Protein AF-A0AB37SVU9-F1 (afdb_monomer_lite)

Radius of gyration: 20.19 Å; chains: 1; bounding box: 57×34×57 Å

Structure (mmCIF, N/CA/C/O backbone):
data_AF-A0AB37SVU9-F1
#
_entry.id   AF-A0AB37SVU9-F1
#
loop_
_atom_site.group_PDB
_atom_site.id
_atom_site.type_symbol
_atom_site.label_atom_id
_atom_site.label_alt_id
_atom_site.label_comp_id
_atom_site.label_asym_id
_atom_site.label_entity_id
_atom_site.label_seq_id
_atom_site.pdbx_PDB_ins_code
_atom_site.Cartn_x
_atom_site.Cartn_y
_atom_site.Cartn_z
_atom_site.occupancy
_atom_site.B_iso_or_equiv
_atom_site.auth_seq_id
_atom_site.auth_comp_id
_atom_site.auth_asym_id
_atom_site.auth_atom_id
_atom_site.pdbx_PDB_model_num
ATOM 1 N N . MET A 1 1 ? -25.258 15.584 -11.145 1.00 33.81 1 MET A N 1
ATOM 2 C CA . MET A 1 1 ? -24.034 15.717 -10.330 1.00 33.81 1 MET A CA 1
ATOM 3 C C . MET A 1 1 ? -23.145 14.566 -10.751 1.00 33.81 1 MET A C 1
ATOM 5 O O . MET A 1 1 ? -23.583 13.432 -10.608 1.00 33.81 1 MET A O 1
ATOM 9 N N . SER A 1 2 ? -22.025 14.852 -11.414 1.00 29.78 2 SER A N 1
ATOM 10 C CA . SER A 1 2 ? -21.130 13.817 -11.934 1.00 29.78 2 SER A CA 1
ATOM 11 C C . SER A 1 2 ? -20.496 13.072 -10.766 1.00 29.78 2 SER A C 1
ATOM 13 O O . SER A 1 2 ? -19.989 13.704 -9.842 1.00 29.78 2 SER A O 1
ATOM 15 N N . ILE A 1 3 ? -20.571 11.744 -10.797 1.00 37.75 3 ILE A N 1
ATOM 16 C CA . ILE A 1 3 ? -19.722 10.880 -9.975 1.00 37.75 3 ILE A CA 1
ATOM 17 C C . ILE A 1 3 ? -18.283 11.323 -10.286 1.00 37.75 3 ILE A C 1
ATOM 19 O O . ILE A 1 3 ? -17.989 11.469 -11.476 1.00 37.75 3 ILE A O 1
ATOM 23 N N . PRO A 1 4 ? -17.424 11.628 -9.295 1.00 44.44 4 PRO A N 1
ATOM 24 C CA . PRO A 1 4 ? -16.028 11.914 -9.594 1.00 44.44 4 PRO A CA 1
ATOM 25 C C . PRO A 1 4 ? -15.486 10.729 -10.393 1.00 44.44 4 PRO A C 1
ATOM 27 O O . PRO A 1 4 ? -15.613 9.584 -9.956 1.00 44.44 4 PRO A O 1
ATOM 30 N N . GLU A 1 5 ? -15.006 10.998 -11.609 1.00 54.75 5 GLU A N 1
ATOM 31 C CA . GLU A 1 5 ? -14.406 9.966 -12.447 1.00 54.75 5 GLU A CA 1
ATOM 32 C C . GLU A 1 5 ? -13.302 9.301 -11.628 1.00 54.75 5 GLU A C 1
ATOM 34 O O . GLU A 1 5 ? -12.507 9.982 -10.979 1.00 54.75 5 GLU A O 1
ATOM 39 N N . SER A 1 6 ? -13.299 7.968 -11.581 1.00 57.53 6 SER A N 1
ATOM 40 C CA . SER A 1 6 ? -12.205 7.241 -10.946 1.00 57.53 6 SER A CA 1
ATOM 41 C C . SER A 1 6 ? -10.886 7.724 -11.558 1.00 57.53 6 SER A C 1
ATOM 43 O O . SER A 1 6 ? -10.829 7.859 -12.786 1.00 57.53 6 SER A O 1
ATOM 45 N N . PRO A 1 7 ? -9.848 7.997 -10.746 1.00 65.06 7 PRO A N 1
ATOM 46 C CA . PRO A 1 7 ? -8.596 8.533 -11.262 1.00 65.06 7 PRO A CA 1
ATOM 47 C C . PRO A 1 7 ? -8.063 7.605 -12.349 1.00 65.06 7 PRO A C 1
ATOM 49 O O . PRO A 1 7 ? -8.061 6.378 -12.202 1.00 65.06 7 PRO A O 1
ATOM 52 N N . ASN A 1 8 ? -7.631 8.189 -13.463 1.00 84.62 8 ASN A N 1
ATOM 53 C CA . ASN A 1 8 ? -6.968 7.417 -14.503 1.00 84.62 8 ASN A CA 1
ATOM 54 C C . ASN A 1 8 ? -5.518 7.112 -14.079 1.00 84.62 8 ASN A C 1
ATOM 56 O O . ASN A 1 8 ? -4.947 7.772 -13.210 1.00 84.62 8 ASN A O 1
ATOM 60 N N . TRP A 1 9 ? -4.900 6.109 -14.705 1.00 92.94 9 TRP A N 1
ATOM 61 C CA . TRP A 1 9 ? -3.543 5.674 -14.359 1.00 92.94 9 TRP A CA 1
ATOM 62 C C . TRP A 1 9 ? -2.473 6.771 -14.490 1.00 92.94 9 TRP A C 1
ATOM 64 O O . TRP A 1 9 ? -1.491 6.740 -13.755 1.00 92.94 9 TRP A O 1
ATOM 74 N N . ALA A 1 10 ? -2.645 7.746 -15.389 1.00 92.75 10 ALA A N 1
ATOM 75 C CA . ALA A 1 10 ? -1.671 8.823 -15.560 1.00 92.75 10 ALA A CA 1
ATOM 76 C C . ALA A 1 10 ? -1.701 9.806 -14.380 1.00 92.75 10 ALA A C 1
ATOM 78 O O . ALA A 1 10 ? -0.648 10.168 -13.864 1.00 92.75 10 ALA A O 1
ATOM 79 N N . GLU A 1 11 ? -2.895 10.187 -13.925 1.00 90.31 11 GLU A N 1
ATOM 80 C CA . GLU A 1 11 ? -3.068 11.021 -12.732 1.00 90.31 11 GLU A CA 1
ATOM 81 C C . GLU A 1 11 ? -2.565 10.301 -11.476 1.00 90.31 11 GLU A C 1
ATOM 83 O O . GLU A 1 11 ? -1.794 10.863 -10.702 1.00 90.31 11 GLU A O 1
ATOM 88 N N . PHE A 1 12 ? -2.912 9.019 -11.323 1.00 93.38 12 PHE A N 1
ATOM 89 C CA . PHE A 1 12 ? -2.413 8.202 -10.219 1.00 93.38 12 PHE A CA 1
ATOM 90 C C . PHE A 1 12 ? -0.877 8.136 -10.181 1.00 93.38 12 PHE A C 1
ATOM 92 O O . PHE A 1 12 ? -0.290 8.247 -9.108 1.00 93.38 12 PHE A O 1
ATOM 99 N N . ALA A 1 13 ? -0.215 7.997 -11.335 1.00 96.25 13 ALA A N 1
ATOM 100 C CA . ALA A 1 13 ? 1.245 7.957 -11.403 1.00 96.25 13 ALA A CA 1
ATOM 101 C C . ALA A 1 13 ? 1.896 9.278 -10.958 1.00 96.25 13 ALA A C 1
ATOM 103 O O . ALA A 1 13 ? 2.923 9.243 -10.282 1.00 96.25 13 ALA A O 1
ATOM 104 N N . VAL A 1 14 ? 1.303 10.426 -11.308 1.00 94.62 14 VAL A N 1
ATOM 105 C CA . VAL A 1 14 ? 1.772 11.745 -10.845 1.00 94.62 14 VAL A CA 1
ATOM 106 C C . VAL A 1 14 ? 1.646 11.840 -9.328 1.00 94.62 14 VAL A C 1
ATOM 108 O O . VAL A 1 14 ? 2.642 12.074 -8.646 1.00 94.62 14 VAL A O 1
ATOM 111 N N . ASN A 1 15 ? 0.456 11.551 -8.802 1.00 94.12 15 ASN A N 1
ATOM 112 C CA . ASN A 1 15 ? 0.174 11.624 -7.371 1.00 94.12 15 ASN A CA 1
ATOM 113 C C . ASN A 1 15 ? 1.050 10.665 -6.549 1.00 94.12 15 ASN A C 1
ATOM 115 O O . ASN A 1 15 ? 1.506 11.000 -5.457 1.00 94.12 15 ASN A O 1
ATOM 119 N N . LEU A 1 16 ? 1.306 9.460 -7.070 1.00 96.12 16 LEU A N 1
ATOM 120 C CA . LEU A 1 16 ? 2.220 8.510 -6.445 1.00 96.12 16 LEU A CA 1
ATOM 121 C C . LEU A 1 16 ? 3.655 9.048 -6.443 1.00 96.12 16 LEU A C 1
ATOM 123 O O . LEU A 1 16 ? 4.338 8.906 -5.438 1.00 96.12 16 LEU A O 1
ATOM 127 N N . GLY A 1 17 ? 4.111 9.684 -7.524 1.00 95.88 17 GLY A N 1
ATOM 128 C CA . GLY A 1 17 ? 5.440 10.300 -7.581 1.00 95.88 17 GLY A CA 1
ATOM 129 C C . GLY A 1 17 ? 5.633 11.382 -6.518 1.00 95.88 17 GLY A C 1
ATOM 130 O O . GLY A 1 17 ? 6.658 11.386 -5.836 1.00 95.88 17 GLY A O 1
ATOM 131 N N . GLU A 1 18 ? 4.628 12.242 -6.339 1.00 94.12 18 GLU A N 1
ATOM 132 C CA . GLU A 1 18 ? 4.604 13.266 -5.286 1.00 94.12 18 GLU A CA 1
ATOM 133 C C . GLU A 1 18 ? 4.623 12.634 -3.889 1.00 94.12 18 GLU A C 1
ATOM 135 O O . GLU A 1 18 ? 5.485 12.973 -3.079 1.00 94.12 18 GLU A O 1
ATOM 140 N N . LEU A 1 19 ? 3.758 11.644 -3.632 1.00 93.88 19 LEU A N 1
ATOM 141 C CA . LEU A 1 19 ? 3.736 10.938 -2.348 1.00 93.88 19 LEU A CA 1
ATOM 142 C C . LEU A 1 19 ? 5.080 10.270 -2.034 1.00 93.88 19 LEU A C 1
ATOM 144 O O . LEU A 1 19 ? 5.545 10.352 -0.901 1.00 93.88 19 LEU A O 1
ATOM 148 N N . LEU A 1 20 ? 5.695 9.601 -3.016 1.00 95.88 20 LEU A N 1
ATOM 149 C CA . LEU A 1 20 ? 6.988 8.936 -2.844 1.00 95.88 20 LEU A CA 1
ATOM 150 C C . LEU A 1 20 ? 8.087 9.940 -2.486 1.00 95.88 20 LEU A C 1
ATOM 152 O O . LEU A 1 20 ? 8.883 9.670 -1.591 1.00 95.88 20 LEU A O 1
ATOM 156 N N . TYR A 1 21 ? 8.100 11.104 -3.136 1.00 93.94 21 TYR A N 1
ATOM 157 C CA . TYR A 1 21 ? 9.061 12.167 -2.849 1.00 93.94 21 TYR A CA 1
ATOM 158 C C . TYR A 1 21 ? 8.883 12.775 -1.448 1.00 93.94 21 TYR A C 1
ATOM 160 O O . TYR A 1 21 ? 9.854 13.211 -0.833 1.00 93.94 21 TYR A O 1
ATOM 168 N N . GLU A 1 22 ? 7.657 12.772 -0.924 1.00 92.44 22 GLU A N 1
ATOM 169 C CA . GLU A 1 22 ? 7.325 13.297 0.404 1.00 92.44 22 GLU A CA 1
ATOM 170 C C . GLU A 1 22 ? 7.378 12.246 1.526 1.00 92.44 22 GLU A C 1
ATOM 172 O O . GLU A 1 22 ? 7.075 12.568 2.682 1.00 92.44 22 GLU A O 1
ATOM 177 N N . LEU A 1 23 ? 7.751 10.994 1.230 1.00 93.38 23 LEU A N 1
ATOM 178 C CA . LEU A 1 23 ? 7.815 9.955 2.254 1.00 93.38 23 LEU A CA 1
ATOM 179 C C . LEU A 1 23 ? 8.789 10.355 3.371 1.00 93.38 23 LEU A C 1
ATOM 181 O O . LEU A 1 23 ? 9.940 10.699 3.099 1.00 93.38 23 LEU A O 1
ATOM 185 N N . PRO A 1 24 ? 8.378 10.260 4.647 1.00 92.88 24 PRO A N 1
ATOM 186 C CA . PRO A 1 24 ? 9.314 10.444 5.739 1.00 92.88 24 PRO A CA 1
ATOM 187 C C . PRO A 1 24 ? 10.288 9.253 5.828 1.00 92.88 24 PRO A C 1
ATOM 189 O O . PRO A 1 24 ? 9.968 8.143 5.384 1.00 92.88 24 PRO A O 1
ATOM 192 N N . PRO A 1 25 ? 11.461 9.435 6.459 1.00 92.62 25 PRO A N 1
ATOM 193 C CA . PRO A 1 25 ? 12.395 8.344 6.719 1.00 92.62 25 PRO A CA 1
ATOM 194 C C . PRO A 1 25 ? 11.717 7.181 7.437 1.00 92.62 25 PRO A C 1
ATOM 196 O O . PRO A 1 25 ? 10.922 7.387 8.356 1.00 92.62 25 PRO A O 1
ATOM 199 N N . THR A 1 26 ? 12.052 5.950 7.045 1.00 93.19 26 THR A N 1
ATOM 200 C CA . THR A 1 26 ? 11.471 4.700 7.574 1.00 93.19 26 THR A CA 1
ATOM 201 C C . THR A 1 26 ? 9.981 4.489 7.278 1.00 93.19 26 THR A C 1
ATOM 203 O O . THR A 1 26 ? 9.352 3.600 7.856 1.00 93.19 26 THR A O 1
ATOM 206 N N . ALA A 1 27 ? 9.398 5.279 6.370 1.00 93.94 27 ALA A N 1
ATOM 207 C CA . ALA A 1 27 ? 8.049 5.028 5.886 1.00 93.94 27 ALA A CA 1
ATOM 208 C C . ALA A 1 27 ? 7.964 3.716 5.103 1.00 93.94 27 ALA A C 1
ATOM 210 O O . ALA A 1 27 ? 8.851 3.366 4.317 1.00 93.94 27 ALA A O 1
ATOM 211 N N . LYS A 1 28 ? 6.842 3.029 5.288 1.00 94.25 28 LYS A N 1
ATOM 212 C CA . LYS A 1 28 ? 6.402 1.889 4.499 1.00 94.25 28 LYS A CA 1
ATOM 213 C C . LYS A 1 28 ? 5.058 2.231 3.870 1.00 94.25 28 LYS A C 1
ATOM 215 O O . LYS A 1 28 ? 4.189 2.810 4.521 1.00 94.25 28 LYS A O 1
ATOM 220 N N . LEU A 1 29 ? 4.893 1.863 2.608 1.00 94.44 29 LEU A N 1
ATOM 221 C CA . LEU A 1 29 ? 3.654 2.019 1.849 1.00 94.44 29 LEU A CA 1
ATOM 222 C C . LEU A 1 29 ? 3.381 0.692 1.151 1.00 94.44 29 LEU A C 1
ATOM 224 O O . LEU A 1 29 ? 4.282 0.125 0.548 1.00 94.44 29 LEU A O 1
ATOM 228 N N . VAL A 1 30 ? 2.160 0.188 1.213 1.00 93.19 30 VAL A N 1
ATOM 229 C CA . VAL A 1 30 ? 1.731 -1.030 0.530 1.00 93.19 30 VAL A CA 1
ATOM 230 C C . VAL A 1 30 ? 0.454 -0.722 -0.231 1.00 93.19 30 VAL A C 1
ATOM 232 O O . VAL A 1 30 ? -0.501 -0.174 0.313 1.00 93.19 30 VAL A O 1
ATOM 235 N N . MET A 1 31 ? 0.426 -1.091 -1.504 1.00 93.56 31 MET A N 1
ATOM 236 C CA . MET A 1 31 ? -0.759 -0.998 -2.347 1.00 93.56 31 MET A CA 1
ATOM 237 C C . MET A 1 31 ? -1.104 -2.401 -2.819 1.00 93.56 31 MET A C 1
ATOM 239 O O . MET A 1 31 ? -0.270 -3.059 -3.441 1.00 93.56 31 MET A O 1
ATOM 243 N N . HIS A 1 32 ? -2.312 -2.870 -2.519 1.00 91.56 32 HIS A N 1
ATOM 244 C CA . HIS A 1 32 ? -2.741 -4.219 -2.871 1.00 91.56 32 HIS A CA 1
ATOM 245 C C . HIS A 1 32 ? -4.109 -4.240 -3.548 1.00 91.56 32 HIS A C 1
ATOM 247 O O . HIS A 1 32 ? -4.959 -3.388 -3.313 1.00 91.56 32 HIS A O 1
ATOM 253 N N . ALA A 1 33 ? -4.314 -5.256 -4.373 1.00 90.56 33 ALA A N 1
ATOM 254 C CA . ALA A 1 33 ? -5.571 -5.605 -5.011 1.00 90.56 33 ALA A CA 1
ATOM 255 C C . ALA A 1 33 ? -5.928 -7.069 -4.689 1.00 90.56 33 ALA A C 1
ATOM 257 O O . ALA A 1 33 ? -5.148 -7.811 -4.083 1.00 90.56 33 ALA A O 1
ATOM 258 N N . GLU A 1 34 ? -7.117 -7.508 -5.110 1.00 85.56 34 GLU A N 1
ATOM 259 C CA . GLU A 1 34 ? -7.578 -8.895 -4.936 1.00 85.56 34 GLU A CA 1
ATOM 260 C C . GLU A 1 34 ? -6.550 -9.924 -5.448 1.00 85.56 34 GLU A C 1
ATOM 262 O O . GLU A 1 34 ? -5.847 -9.665 -6.421 1.00 85.56 34 GLU A O 1
ATOM 267 N N . GLY A 1 35 ? -6.490 -11.114 -4.844 1.00 86.94 35 GLY A N 1
ATOM 268 C CA . GLY A 1 35 ? -5.659 -12.217 -5.344 1.00 86.94 35 GLY A CA 1
ATOM 269 C C . GLY A 1 35 ? -4.187 -12.111 -4.948 1.00 86.94 35 GLY A C 1
ATOM 270 O O . GLY A 1 35 ? -3.328 -12.637 -5.653 1.00 86.94 35 GLY A O 1
ATOM 271 N N . ASN A 1 36 ? -3.912 -11.425 -3.834 1.00 89.75 36 ASN A N 1
ATOM 272 C CA . ASN A 1 36 ? -2.570 -11.179 -3.301 1.00 89.75 36 ASN A CA 1
ATOM 273 C C . ASN A 1 36 ? -1.644 -10.456 -4.293 1.00 89.75 36 ASN A C 1
ATOM 275 O O . ASN A 1 36 ? -0.450 -10.724 -4.378 1.00 89.75 36 ASN A O 1
ATOM 279 N N . ARG A 1 37 ? -2.220 -9.539 -5.073 1.00 95.38 37 ARG A N 1
ATOM 280 C CA . ARG A 1 37 ? -1.485 -8.663 -5.981 1.00 95.38 37 ARG A CA 1
ATOM 281 C C . ARG A 1 37 ? -1.076 -7.422 -5.211 1.00 95.38 37 ARG A C 1
ATOM 283 O O . ARG A 1 37 ? -1.959 -6.682 -4.793 1.00 95.38 37 ARG A O 1
ATOM 290 N N . PHE A 1 38 ? 0.213 -7.177 -5.018 1.00 95.06 38 PHE A N 1
ATOM 291 C CA . PHE A 1 38 ? 0.653 -5.992 -4.290 1.00 95.06 38 PHE A CA 1
ATOM 292 C C . PHE A 1 38 ? 1.992 -5.448 -4.778 1.00 95.06 38 PHE A C 1
ATOM 294 O O . PHE A 1 38 ? 2.798 -6.153 -5.391 1.00 95.06 38 PHE A O 1
ATOM 301 N N . VAL A 1 39 ? 2.208 -4.177 -4.461 1.00 97.75 39 VAL A N 1
ATOM 302 C CA . VAL A 1 39 ? 3.508 -3.514 -4.462 1.00 97.75 39 VAL A CA 1
ATOM 303 C C . VAL A 1 39 ? 3.717 -2.878 -3.091 1.00 97.75 39 VAL A C 1
ATOM 305 O O . VAL A 1 39 ? 2.775 -2.354 -2.493 1.00 97.75 39 VAL A O 1
ATOM 308 N N . GLN A 1 40 ? 4.939 -2.933 -2.587 1.00 96.75 40 GLN A N 1
ATOM 309 C CA . GLN A 1 40 ? 5.344 -2.318 -1.333 1.00 96.75 40 GLN A CA 1
ATOM 310 C C . GLN A 1 40 ? 6.516 -1.373 -1.552 1.00 96.75 40 GLN A C 1
ATOM 312 O O . GLN A 1 40 ? 7.305 -1.561 -2.472 1.00 96.75 40 GLN A O 1
ATOM 317 N N . PHE A 1 41 ? 6.642 -0.380 -0.683 1.00 97.50 41 PHE A N 1
ATOM 318 C CA . PHE A 1 41 ? 7.722 0.586 -0.681 1.00 97.50 41 PHE A CA 1
ATOM 319 C C . PHE A 1 41 ? 8.349 0.680 0.698 1.00 97.50 41 PHE A C 1
ATOM 321 O O . PHE A 1 41 ? 7.669 0.550 1.718 1.00 97.50 41 PHE A O 1
ATOM 328 N N . SER A 1 42 ? 9.648 0.943 0.715 1.00 96.56 42 SER A N 1
ATOM 329 C CA . SER A 1 42 ? 10.427 1.215 1.915 1.00 96.56 42 SER A CA 1
ATOM 330 C C . SER A 1 42 ? 11.310 2.432 1.681 1.00 96.56 42 SER A C 1
ATOM 332 O O . SER A 1 42 ? 12.174 2.395 0.809 1.00 96.56 42 SER A O 1
ATOM 334 N N . ALA A 1 43 ? 11.083 3.492 2.456 1.00 96.12 43 ALA A N 1
ATOM 335 C CA . ALA A 1 43 ? 11.958 4.656 2.498 1.00 96.12 43 ALA A CA 1
ATOM 336 C C . ALA A 1 43 ? 13.111 4.390 3.476 1.00 96.12 43 ALA A C 1
ATOM 338 O O . ALA A 1 43 ? 12.893 4.233 4.683 1.00 96.12 43 ALA A O 1
ATOM 339 N N . GLU A 1 44 ? 14.332 4.331 2.956 1.00 94.81 44 GLU A N 1
ATOM 340 C CA . GLU A 1 44 ? 15.543 4.112 3.742 1.00 94.81 44 GLU A CA 1
ATOM 341 C C . GLU A 1 44 ? 16.028 5.420 4.367 1.00 94.81 44 GLU A C 1
ATOM 343 O O . GLU A 1 44 ? 16.085 6.460 3.715 1.00 94.81 44 GLU A O 1
ATOM 348 N N . GLN A 1 45 ? 16.358 5.365 5.655 1.00 93.12 45 GLN A N 1
ATOM 349 C CA . GLN A 1 45 ? 16.826 6.514 6.427 1.00 93.12 45 GLN A CA 1
ATOM 350 C C . GLN A 1 45 ? 18.344 6.661 6.301 1.00 93.12 45 GLN A C 1
ATOM 352 O O . GLN A 1 45 ? 19.077 5.691 6.509 1.00 93.12 45 GLN A O 1
ATOM 357 N N . ASP A 1 46 ? 18.822 7.884 6.062 1.00 90.88 46 ASP A N 1
ATOM 358 C CA . ASP A 1 46 ? 20.258 8.163 6.090 1.00 90.88 46 ASP A CA 1
ATOM 359 C C . ASP A 1 46 ? 20.817 7.971 7.520 1.00 90.88 46 ASP A C 1
ATOM 361 O O . ASP A 1 46 ? 20.314 8.586 8.470 1.00 90.88 46 ASP A O 1
ATOM 365 N N . PRO A 1 47 ? 21.866 7.147 7.721 1.00 88.75 47 PRO A N 1
ATOM 366 C CA . PRO A 1 47 ? 22.436 6.916 9.051 1.00 88.75 47 PRO A CA 1
ATOM 367 C C . PRO A 1 47 ? 23.086 8.152 9.693 1.00 88.75 47 PRO A C 1
ATOM 369 O O . PRO A 1 47 ? 23.221 8.207 10.916 1.00 88.75 47 PRO A O 1
ATOM 372 N N . GLN A 1 48 ? 23.546 9.110 8.885 1.00 92.25 48 GLN A N 1
ATOM 373 C CA . GLN A 1 48 ? 24.179 10.356 9.327 1.00 92.25 48 GLN A CA 1
ATOM 374 C C . GLN A 1 48 ? 23.161 11.495 9.453 1.00 92.25 48 GLN A C 1
ATOM 376 O O . GLN A 1 48 ? 23.298 12.339 10.341 1.00 92.25 48 GLN A O 1
ATOM 381 N N . TYR A 1 49 ? 22.138 11.500 8.598 1.00 89.62 49 TYR A N 1
ATOM 382 C CA . TYR A 1 49 ? 21.097 12.524 8.544 1.00 89.62 49 TYR A CA 1
ATOM 383 C C . TYR A 1 49 ? 19.707 11.894 8.719 1.00 89.62 49 TYR A C 1
ATOM 385 O O . TYR A 1 49 ? 18.991 11.706 7.741 1.00 89.62 49 TYR A O 1
ATOM 393 N N . PRO A 1 50 ? 19.272 11.601 9.958 1.00 87.81 50 PRO A N 1
ATOM 394 C CA . PRO A 1 50 ? 18.075 10.793 10.213 1.00 87.81 50 PRO A CA 1
ATOM 395 C C . PRO A 1 50 ? 16.765 11.401 9.688 1.00 87.81 50 PRO A C 1
ATOM 397 O O . PRO A 1 50 ? 15.769 10.692 9.587 1.00 87.81 50 PRO A O 1
ATOM 400 N N . ASP A 1 51 ? 16.747 12.685 9.341 1.00 88.94 51 ASP A N 1
ATOM 401 C CA . ASP A 1 51 ? 15.583 13.344 8.744 1.00 88.94 51 ASP A CA 1
ATOM 402 C C . ASP A 1 51 ? 15.524 13.195 7.209 1.00 88.94 51 ASP A C 1
ATOM 404 O O . ASP A 1 51 ? 14.571 13.661 6.587 1.00 88.94 51 ASP A O 1
ATOM 408 N N . LEU A 1 52 ? 16.522 12.554 6.588 1.00 89.00 52 LEU A N 1
ATOM 409 C CA . LEU A 1 52 ? 16.622 12.371 5.141 1.00 89.00 52 LEU A CA 1
ATOM 410 C C . LEU A 1 52 ? 16.347 10.926 4.722 1.00 89.00 52 LEU A C 1
ATOM 412 O O . LEU A 1 52 ? 16.773 9.968 5.374 1.00 89.00 52 LEU A O 1
ATOM 416 N N . VAL A 1 53 ? 15.665 10.796 3.585 1.00 90.69 53 VAL A N 1
ATOM 417 C CA . VAL A 1 53 ? 15.529 9.538 2.849 1.00 90.69 53 VAL A CA 1
ATOM 418 C C . VAL A 1 53 ? 16.675 9.442 1.845 1.00 90.69 53 VAL A C 1
ATOM 420 O O . VAL A 1 53 ? 16.877 10.376 1.067 1.00 90.69 53 VAL A O 1
ATOM 423 N N . THR A 1 54 ? 17.423 8.337 1.840 1.00 91.88 54 THR A N 1
ATOM 424 C CA . THR A 1 54 ? 18.468 8.105 0.822 1.00 91.88 54 THR A CA 1
ATOM 425 C C . THR A 1 54 ? 17.890 7.423 -0.401 1.00 91.88 54 THR A C 1
ATOM 427 O O . THR A 1 54 ? 18.103 7.868 -1.526 1.00 91.88 54 THR A O 1
ATOM 430 N N . ASP A 1 55 ? 17.113 6.369 -0.177 1.00 94.62 55 ASP A N 1
ATOM 431 C CA . ASP A 1 55 ? 16.623 5.484 -1.216 1.00 94.62 55 ASP A CA 1
ATOM 432 C C . ASP A 1 55 ? 15.176 5.101 -0.942 1.00 94.62 55 ASP A C 1
ATOM 434 O O . ASP A 1 55 ? 14.751 4.935 0.204 1.00 94.62 55 ASP A O 1
ATOM 438 N N . ILE A 1 56 ? 14.424 4.916 -2.021 1.00 97.00 56 ILE A N 1
ATOM 439 C CA . ILE A 1 56 ? 13.116 4.278 -1.975 1.00 97.00 56 ILE A CA 1
ATOM 440 C C . ILE A 1 56 ? 13.246 2.948 -2.691 1.00 97.00 56 ILE A C 1
ATOM 442 O O . ILE A 1 56 ? 13.497 2.888 -3.898 1.00 97.00 56 ILE A O 1
ATOM 446 N N . TYR A 1 57 ? 13.066 1.879 -1.929 1.00 96.56 57 TYR A N 1
ATOM 447 C CA . TYR A 1 57 ? 12.934 0.529 -2.446 1.00 96.56 57 TYR A CA 1
ATOM 448 C C . TYR A 1 57 ? 11.470 0.249 -2.774 1.00 96.56 57 TYR A C 1
ATOM 450 O O . TYR A 1 57 ? 10.597 0.568 -1.970 1.00 96.56 57 TYR A O 1
ATOM 458 N N . ALA A 1 58 ? 11.208 -0.373 -3.919 1.00 97.94 58 ALA A N 1
ATOM 459 C CA . ALA A 1 58 ? 9.914 -0.901 -4.318 1.00 97.94 58 ALA A CA 1
ATOM 460 C C . ALA A 1 58 ? 10.011 -2.416 -4.547 1.00 97.94 58 ALA A C 1
ATOM 462 O O . ALA A 1 58 ? 10.861 -2.878 -5.311 1.00 97.94 58 ALA A O 1
ATOM 463 N N . GLY A 1 59 ? 9.108 -3.165 -3.918 1.00 97.75 59 GLY A N 1
ATOM 464 C CA . GLY A 1 59 ? 8.949 -4.610 -4.058 1.00 97.75 59 GLY A CA 1
ATOM 465 C C . GLY A 1 59 ? 7.605 -4.940 -4.702 1.00 97.75 59 GLY A C 1
ATOM 466 O O . GLY A 1 59 ? 6.564 -4.523 -4.202 1.00 97.75 59 GLY A O 1
ATOM 467 N N . LEU A 1 60 ? 7.604 -5.665 -5.814 1.00 98.00 60 LEU A N 1
ATOM 468 C CA . LEU A 1 60 ? 6.412 -6.140 -6.511 1.00 98.00 60 LEU A CA 1
ATOM 469 C C . LEU A 1 60 ? 6.294 -7.655 -6.314 1.00 98.00 60 LEU A C 1
ATOM 471 O O . LEU A 1 60 ? 7.247 -8.403 -6.539 1.00 98.00 60 LEU A O 1
ATOM 475 N N . VAL A 1 61 ? 5.110 -8.115 -5.911 1.00 96.50 61 VAL A N 1
ATOM 476 C CA . VAL A 1 61 ? 4.870 -9.531 -5.605 1.00 96.50 61 VAL A CA 1
ATOM 477 C C . VAL A 1 61 ? 5.257 -10.460 -6.767 1.00 96.50 61 VAL A C 1
ATOM 479 O O . VAL A 1 61 ? 5.039 -10.144 -7.937 1.00 96.50 61 VAL A O 1
ATOM 482 N N . SER A 1 62 ? 5.817 -11.631 -6.458 1.00 95.62 62 SER A N 1
ATOM 483 C CA . SER A 1 62 ? 6.165 -12.657 -7.447 1.00 95.62 62 SER A CA 1
ATOM 484 C C . SER A 1 62 ? 5.052 -13.696 -7.650 1.00 95.62 62 SER A C 1
ATOM 486 O O . SER A 1 62 ? 4.148 -13.857 -6.829 1.00 95.62 62 SER A O 1
ATOM 488 N N . ASN A 1 63 ? 5.126 -14.454 -8.751 1.00 95.88 63 ASN A N 1
ATOM 489 C CA . ASN A 1 63 ? 4.137 -15.488 -9.098 1.00 95.88 63 ASN A CA 1
ATOM 490 C C . ASN A 1 63 ? 3.977 -16.600 -8.050 1.00 95.88 63 ASN A C 1
ATOM 492 O O . ASN A 1 63 ? 2.968 -17.309 -8.078 1.00 95.88 63 ASN A O 1
ATOM 496 N N . GLU A 1 64 ? 4.962 -16.774 -7.168 1.00 92.88 64 GLU A N 1
ATOM 497 C CA . GLU A 1 64 ? 4.897 -17.736 -6.068 1.00 92.88 64 GLU A CA 1
ATOM 498 C C . GLU A 1 64 ? 3.761 -17.399 -5.091 1.00 92.88 64 GLU A C 1
ATOM 500 O O . GLU A 1 64 ? 3.094 -18.305 -4.592 1.00 92.88 64 GLU A O 1
ATOM 505 N N . PHE A 1 65 ? 3.479 -16.108 -4.890 1.00 91.50 65 PHE A N 1
ATOM 506 C CA . PHE A 1 65 ? 2.517 -15.633 -3.892 1.00 91.50 65 PHE A CA 1
ATOM 507 C C . PHE A 1 65 ? 1.205 -15.122 -4.493 1.00 91.50 65 PHE A C 1
ATOM 509 O O . PHE A 1 65 ? 0.233 -14.944 -3.760 1.00 91.50 65 PHE A O 1
ATOM 516 N N . VAL A 1 66 ? 1.149 -14.891 -5.806 1.00 93.25 66 VAL A N 1
ATOM 517 C CA . VAL A 1 66 ? -0.062 -14.428 -6.500 1.00 93.25 66 VAL A CA 1
ATOM 518 C C . VAL A 1 66 ? -0.997 -15.602 -6.808 1.00 93.25 66 VAL A C 1
ATOM 520 O O . VAL A 1 66 ? -0.553 -16.685 -7.201 1.00 93.25 66 VAL A O 1
ATOM 523 N N . ASP A 1 67 ? -2.307 -15.374 -6.665 1.00 91.62 67 ASP A N 1
ATOM 524 C CA . ASP A 1 67 ? -3.353 -16.305 -7.112 1.00 91.62 67 ASP A CA 1
ATOM 525 C C . ASP A 1 67 ? -3.132 -16.702 -8.582 1.00 91.62 67 ASP A C 1
ATOM 527 O O . ASP A 1 67 ? -2.824 -15.866 -9.431 1.00 91.62 67 ASP A O 1
ATOM 531 N N . GLU A 1 68 ? -3.304 -17.987 -8.895 1.00 94.25 68 GLU A N 1
ATOM 532 C CA . GLU A 1 68 ? -3.023 -18.551 -10.217 1.00 94.25 68 GLU A CA 1
ATOM 533 C C . GLU A 1 68 ? -3.687 -17.780 -11.370 1.00 94.25 68 GLU A C 1
ATOM 535 O O . GLU A 1 68 ? -3.081 -17.626 -12.431 1.00 94.25 68 GLU A O 1
ATOM 540 N N . ARG A 1 69 ? -4.883 -17.223 -11.140 1.00 94.69 69 ARG A N 1
ATOM 541 C CA . ARG A 1 69 ? -5.646 -16.434 -12.125 1.00 94.69 69 ARG A CA 1
ATOM 542 C C . ARG A 1 69 ? -4.938 -15.151 -12.565 1.00 94.69 69 ARG A C 1
ATOM 544 O O . ARG A 1 69 ? -5.235 -14.635 -13.640 1.00 94.69 69 ARG A O 1
ATOM 551 N N . TRP A 1 70 ? -4.034 -14.635 -11.737 1.00 95.12 70 TRP A N 1
ATOM 552 C CA . TRP A 1 70 ? -3.371 -13.345 -11.923 1.00 95.12 70 TRP A CA 1
ATOM 553 C C . TRP A 1 70 ? -1.863 -13.458 -12.141 1.00 95.12 70 TRP A C 1
ATOM 555 O O . TRP A 1 70 ? -1.180 -12.435 -12.205 1.00 95.12 70 TRP A O 1
ATOM 565 N N . ARG A 1 71 ? -1.327 -14.677 -12.250 1.00 95.69 71 ARG A N 1
ATOM 566 C CA . ARG A 1 71 ? 0.107 -14.883 -12.458 1.00 95.69 71 ARG A CA 1
ATOM 567 C C . ARG A 1 71 ? 0.588 -14.197 -13.735 1.00 95.69 71 ARG A C 1
ATOM 569 O O . ARG A 1 71 ? -0.023 -14.298 -14.799 1.00 95.69 71 ARG A O 1
ATOM 576 N N . MET A 1 72 ? 1.733 -13.542 -13.612 1.00 97.25 72 MET A N 1
ATOM 577 C CA . MET A 1 72 ? 2.465 -12.934 -14.709 1.00 97.25 72 MET A CA 1
ATOM 578 C C . MET A 1 72 ? 2.896 -13.999 -15.717 1.00 97.25 72 MET A C 1
ATOM 580 O O . MET A 1 72 ? 3.378 -15.073 -15.345 1.00 97.25 72 MET A O 1
ATOM 584 N N . SER A 1 73 ? 2.744 -13.684 -16.996 1.00 97.00 73 SER A N 1
ATOM 585 C CA . SER A 1 73 ? 3.236 -14.499 -18.103 1.00 97.00 73 SER A CA 1
ATOM 586 C C . SER A 1 73 ? 4.755 -14.343 -18.283 1.00 97.00 73 SER A C 1
ATOM 588 O O . SER A 1 73 ? 5.334 -13.379 -17.778 1.00 97.00 73 SER A O 1
ATOM 590 N N . PRO A 1 74 ? 5.417 -15.223 -19.058 1.00 97.25 74 PRO A N 1
ATOM 591 C CA . PRO A 1 74 ? 6.825 -15.035 -19.414 1.00 97.25 74 PRO A CA 1
ATOM 592 C C . PRO A 1 74 ? 7.108 -13.685 -20.093 1.00 97.25 74 PRO A C 1
ATOM 594 O O . PRO A 1 74 ? 8.111 -13.048 -19.796 1.00 97.25 74 PRO A O 1
ATOM 597 N N . ALA A 1 75 ? 6.189 -13.200 -20.937 1.00 97.50 75 ALA A N 1
ATOM 598 C CA . ALA A 1 75 ? 6.321 -11.890 -21.574 1.00 97.50 75 ALA A CA 1
ATOM 599 C C . ALA A 1 75 ? 6.258 -10.738 -20.555 1.00 97.50 75 ALA A C 1
ATOM 601 O O . ALA A 1 75 ? 6.969 -9.747 -20.695 1.00 97.50 75 ALA A O 1
ATOM 602 N N . ASP A 1 76 ? 5.446 -10.869 -19.500 1.00 97.69 76 ASP A N 1
ATOM 603 C CA . ASP A 1 76 ? 5.405 -9.878 -18.418 1.00 97.69 76 ASP A CA 1
ATOM 604 C C . ASP A 1 76 ? 6.743 -9.836 -17.662 1.00 97.69 76 ASP A C 1
ATOM 606 O O . ASP A 1 76 ? 7.214 -8.755 -17.317 1.00 97.69 76 ASP A O 1
ATOM 610 N N . HIS A 1 77 ? 7.391 -10.990 -17.453 1.00 97.50 77 HIS A N 1
ATOM 611 C CA . HIS A 1 77 ? 8.715 -11.063 -16.817 1.00 97.50 77 HIS A CA 1
ATOM 612 C C . HIS A 1 77 ? 9.780 -10.368 -17.665 1.00 97.50 77 HIS A C 1
ATOM 614 O O . HIS A 1 77 ? 10.545 -9.558 -17.146 1.00 97.50 77 HIS A O 1
ATOM 620 N N . GLU A 1 78 ? 9.804 -10.637 -18.972 1.00 97.25 78 GLU A N 1
ATOM 621 C CA . GLU A 1 78 ? 10.717 -9.970 -19.910 1.00 97.25 78 GLU A CA 1
ATOM 622 C C . GLU A 1 78 ? 10.507 -8.450 -19.915 1.00 97.25 78 GLU A C 1
ATOM 624 O O . GLU A 1 78 ? 11.475 -7.688 -19.870 1.00 97.25 78 GLU A O 1
ATOM 629 N N . ASN A 1 79 ? 9.248 -8.004 -19.892 1.00 97.06 79 ASN A N 1
ATOM 630 C CA . ASN A 1 79 ? 8.906 -6.585 -19.828 1.00 97.06 79 ASN A CA 1
ATOM 631 C C . ASN A 1 79 ? 9.353 -5.935 -18.509 1.00 97.06 79 ASN A C 1
ATOM 633 O O . ASN A 1 79 ? 9.872 -4.819 -18.536 1.00 97.06 79 ASN A O 1
ATOM 637 N N . LEU A 1 80 ? 9.198 -6.617 -17.368 1.00 97.75 80 LEU A N 1
ATOM 638 C CA . LEU A 1 80 ? 9.683 -6.126 -16.073 1.00 97.75 80 LEU A CA 1
ATOM 639 C C . LEU A 1 80 ? 11.210 -5.979 -16.068 1.00 97.75 80 LEU A C 1
ATOM 641 O O . LEU A 1 80 ? 11.720 -4.929 -15.673 1.00 97.75 80 LEU A O 1
ATOM 645 N N . VAL A 1 81 ? 11.940 -6.972 -16.583 1.00 97.69 81 VAL A N 1
ATOM 646 C CA . VAL A 1 81 ? 13.405 -6.895 -16.720 1.00 97.69 81 VAL A CA 1
ATOM 647 C C . VAL A 1 81 ? 13.812 -5.744 -17.643 1.00 97.69 81 VAL A C 1
ATOM 649 O O . VAL A 1 81 ? 14.691 -4.958 -17.291 1.00 97.69 81 VAL A O 1
ATOM 652 N N . ALA A 1 82 ? 13.152 -5.585 -18.794 1.00 96.31 82 ALA A N 1
ATOM 653 C CA . ALA A 1 82 ? 13.424 -4.490 -19.729 1.00 96.31 82 ALA A CA 1
ATOM 654 C C . ALA A 1 82 ? 13.126 -3.104 -19.126 1.00 96.31 82 ALA A C 1
ATOM 656 O O . ALA A 1 82 ? 13.805 -2.126 -19.439 1.00 96.31 82 ALA A O 1
ATOM 657 N N . ALA A 1 83 ? 12.144 -3.024 -18.227 1.00 93.50 83 ALA A N 1
ATOM 658 C CA . ALA A 1 83 ? 11.843 -1.838 -17.433 1.00 93.50 83 ALA A 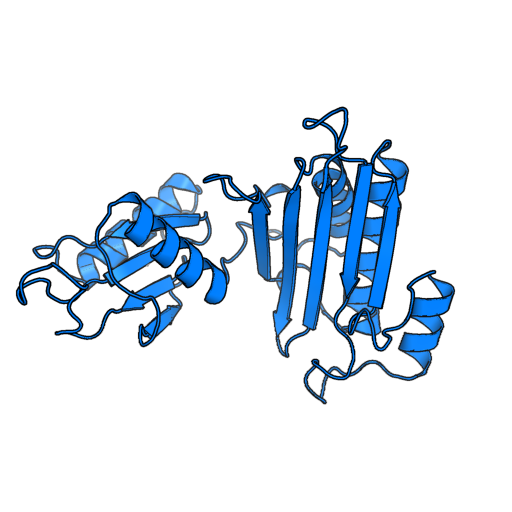CA 1
ATOM 659 C C . ALA A 1 83 ? 12.856 -1.592 -16.297 1.00 93.50 83 ALA A C 1
ATOM 661 O O . ALA A 1 83 ? 12.831 -0.526 -15.679 1.00 93.50 83 ALA A O 1
ATOM 662 N N . GLY A 1 84 ? 13.770 -2.532 -16.040 1.00 95.38 84 GLY A N 1
ATOM 663 C CA . GLY A 1 84 ? 14.822 -2.462 -15.025 1.00 95.38 84 GLY A CA 1
ATOM 664 C C . GLY A 1 84 ? 14.383 -2.938 -13.639 1.00 95.38 84 GLY A C 1
ATOM 665 O O . GLY A 1 84 ? 14.910 -2.452 -12.640 1.00 95.38 84 GLY A O 1
ATOM 666 N N . TRP A 1 85 ? 13.379 -3.810 -13.558 1.00 97.69 85 TRP A N 1
ATOM 667 C CA . TRP A 1 85 ? 13.110 -4.572 -12.341 1.00 97.69 85 TRP A CA 1
ATOM 668 C C . TRP A 1 85 ? 14.082 -5.746 -12.236 1.00 97.69 85 TRP A C 1
ATOM 670 O O . TRP A 1 85 ? 14.360 -6.434 -13.220 1.00 97.69 85 TRP A O 1
ATOM 680 N N . THR A 1 86 ? 14.560 -5.997 -11.026 1.00 97.62 86 THR A N 1
ATOM 681 C CA . THR A 1 86 ? 15.350 -7.179 -10.690 1.00 97.62 86 THR A CA 1
ATOM 682 C C . THR A 1 86 ? 14.396 -8.335 -10.381 1.00 97.62 86 THR A C 1
ATOM 684 O O . THR A 1 86 ? 13.456 -8.136 -9.604 1.00 97.62 86 THR A O 1
ATOM 687 N N . PRO A 1 87 ? 14.588 -9.524 -10.979 1.00 97.00 87 PRO A N 1
ATOM 688 C CA . PRO A 1 87 ? 13.759 -10.689 -10.693 1.00 97.00 87 PRO A CA 1
ATOM 689 C C . PRO A 1 87 ? 13.947 -11.199 -9.253 1.00 97.00 87 PRO A C 1
ATOM 691 O O . PRO A 1 87 ? 14.994 -10.945 -8.656 1.00 97.00 87 PRO A O 1
ATOM 694 N N . PRO A 1 88 ? 12.963 -11.944 -8.715 1.00 94.75 88 PRO A N 1
ATOM 695 C CA . PRO A 1 88 ? 13.097 -12.628 -7.433 1.00 94.75 88 PRO A CA 1
ATOM 696 C C . PRO A 1 88 ? 14.282 -13.601 -7.411 1.00 94.75 88 PRO A C 1
ATOM 698 O O . PRO A 1 88 ? 14.550 -14.280 -8.408 1.00 94.75 88 PRO A O 1
ATOM 701 N N . ASP A 1 89 ? 14.932 -13.720 -6.258 1.00 91.81 89 ASP A N 1
ATOM 702 C CA . ASP A 1 89 ? 15.975 -14.709 -5.979 1.00 91.81 89 ASP A CA 1
ATOM 703 C C . ASP A 1 89 ? 15.841 -15.285 -4.554 1.00 91.81 89 ASP A C 1
ATOM 705 O O . ASP A 1 89 ? 14.913 -14.951 -3.816 1.00 91.81 89 ASP A O 1
ATOM 709 N N . ASP A 1 90 ? 16.761 -16.174 -4.161 1.00 81.00 90 ASP A N 1
ATOM 710 C CA . ASP A 1 90 ? 16.750 -16.817 -2.837 1.00 81.00 90 ASP A CA 1
ATOM 711 C C . ASP A 1 90 ? 16.877 -15.815 -1.663 1.00 81.00 90 ASP A C 1
ATOM 713 O O . ASP A 1 90 ? 16.577 -16.162 -0.519 1.00 81.00 90 ASP A O 1
ATOM 717 N N . GLY A 1 91 ? 17.348 -14.587 -1.916 1.00 81.50 91 GLY A N 1
ATOM 718 C CA . GLY A 1 91 ? 17.500 -13.527 -0.918 1.00 81.50 91 GLY A CA 1
ATOM 719 C C . GLY A 1 91 ? 16.319 -12.556 -0.863 1.00 81.50 91 GLY A C 1
ATOM 720 O O . GLY A 1 91 ? 16.009 -12.041 0.213 1.00 81.50 91 GLY A O 1
ATOM 721 N N . LEU A 1 92 ? 15.654 -12.315 -1.996 1.00 85.12 92 LEU A N 1
ATOM 722 C CA . LEU A 1 92 ? 14.488 -11.441 -2.124 1.00 85.12 92 LEU A CA 1
ATOM 723 C C . LEU A 1 92 ? 13.407 -12.135 -2.972 1.00 85.12 92 LEU A C 1
ATOM 725 O O . LEU A 1 92 ? 13.499 -12.137 -4.200 1.00 85.12 92 LEU A O 1
ATOM 729 N N . PRO A 1 93 ? 12.338 -12.674 -2.355 1.00 90.62 93 PRO A N 1
ATOM 730 C CA . PRO A 1 93 ? 11.316 -13.459 -3.056 1.00 90.62 93 PRO A CA 1
ATOM 731 C C . PRO A 1 93 ? 10.349 -12.608 -3.908 1.00 90.62 93 PRO A C 1
ATOM 733 O O . PRO A 1 93 ? 9.348 -13.111 -4.427 1.00 90.62 93 PRO A O 1
ATOM 736 N N . GLU A 1 94 ? 10.639 -11.319 -4.071 1.00 94.38 94 GLU A N 1
ATOM 737 C CA . GLU A 1 94 ? 9.851 -10.330 -4.799 1.00 94.38 94 GLU A CA 1
ATOM 738 C C . GLU A 1 94 ? 10.671 -9.664 -5.907 1.00 94.38 94 GLU A C 1
ATOM 740 O O . GLU A 1 94 ? 11.898 -9.551 -5.834 1.00 94.38 94 GLU A O 1
ATOM 745 N N . TRP A 1 95 ? 9.978 -9.206 -6.949 1.00 98.00 95 TRP A N 1
ATOM 746 C CA . TRP A 1 95 ? 10.588 -8.330 -7.941 1.00 98.00 95 TRP A CA 1
ATOM 747 C C . TRP A 1 95 ? 10.958 -7.028 -7.260 1.00 98.00 95 TRP A C 1
ATOM 749 O O . TRP A 1 95 ? 10.163 -6.503 -6.486 1.00 98.00 95 TRP A O 1
ATOM 759 N N . ASN A 1 96 ? 12.123 -6.473 -7.565 1.00 96.94 96 ASN A N 1
ATOM 760 C CA . ASN A 1 96 ? 12.573 -5.291 -6.850 1.00 96.94 96 ASN A CA 1
ATOM 761 C C . ASN A 1 96 ? 13.208 -4.226 -7.728 1.00 96.94 96 ASN A C 1
ATOM 763 O O . ASN A 1 96 ? 13.760 -4.496 -8.795 1.00 96.94 96 ASN A O 1
ATOM 767 N N . ARG A 1 97 ? 13.102 -2.988 -7.254 1.00 95.56 97 ARG A N 1
ATOM 768 C CA . ARG A 1 97 ? 13.738 -1.816 -7.842 1.00 95.56 97 ARG A CA 1
ATOM 769 C C . ARG A 1 97 ? 13.980 -0.786 -6.750 1.00 95.56 97 ARG A C 1
ATOM 771 O O . ARG A 1 97 ? 13.131 -0.603 -5.887 1.00 95.56 97 ARG A O 1
ATOM 778 N N . SER A 1 98 ? 15.089 -0.065 -6.819 1.00 93.69 98 SER A N 1
ATOM 779 C CA . SER A 1 98 ? 15.340 1.090 -5.961 1.00 93.69 98 SER A CA 1
ATOM 780 C C . SER A 1 98 ? 15.640 2.337 -6.782 1.00 93.69 98 SER A C 1
ATOM 782 O O . SER A 1 98 ? 16.112 2.260 -7.920 1.00 93.69 98 SER A O 1
ATOM 784 N N . VAL A 1 99 ? 15.340 3.496 -6.204 1.00 93.31 99 VAL A N 1
ATOM 785 C CA . VAL A 1 99 ? 15.761 4.800 -6.720 1.00 93.31 99 VAL A CA 1
ATOM 786 C C . VAL A 1 99 ? 16.341 5.628 -5.588 1.00 93.31 99 VAL A C 1
ATOM 788 O O . VAL A 1 99 ? 15.864 5.559 -4.457 1.00 93.31 99 VAL A O 1
ATOM 791 N N . PHE A 1 100 ? 17.334 6.447 -5.917 1.00 88.94 100 PHE A N 1
ATOM 792 C CA . PHE A 1 100 ? 17.817 7.476 -5.011 1.00 88.94 100 PHE A CA 1
ATOM 793 C C . PHE A 1 100 ? 16.733 8.549 -4.827 1.00 88.94 100 PHE A C 1
ATOM 795 O O . PHE A 1 100 ? 16.190 9.059 -5.811 1.00 88.94 100 PHE A O 1
ATOM 802 N N . ALA A 1 101 ? 16.431 8.892 -3.577 1.00 83.44 101 ALA A N 1
ATOM 803 C CA . ALA A 1 101 ? 15.337 9.788 -3.203 1.00 83.44 101 ALA A CA 1
ATOM 804 C C . ALA A 1 101 ? 15.718 11.280 -3.216 1.00 83.44 101 ALA A C 1
ATOM 806 O O . ALA A 1 101 ? 14.868 12.134 -2.986 1.00 83.44 101 ALA A O 1
ATOM 807 N N . GLY A 1 102 ? 16.976 11.631 -3.509 1.00 73.81 102 GLY A N 1
ATOM 808 C CA . GLY A 1 102 ? 17.448 13.021 -3.446 1.00 73.81 102 GLY A CA 1
ATOM 809 C C . GLY A 1 102 ? 16.934 13.962 -4.545 1.00 73.81 102 GLY A C 1
ATOM 810 O O . GLY A 1 102 ? 17.454 15.069 -4.666 1.00 73.81 102 GLY A O 1
ATOM 811 N N . GLY A 1 103 ? 15.943 13.549 -5.342 1.00 82.50 103 GLY A N 1
ATOM 812 C CA . GLY A 1 103 ? 15.268 14.396 -6.325 1.00 82.50 103 GLY A CA 1
ATOM 813 C C . GLY A 1 103 ? 13.912 13.833 -6.788 1.00 82.50 103 GLY A C 1
ATOM 814 O O . GLY A 1 103 ? 13.706 12.613 -6.772 1.00 82.50 103 GLY A O 1
ATOM 815 N N . PRO A 1 104 ? 12.977 14.700 -7.223 1.00 89.25 104 PRO A N 1
ATOM 816 C CA . PRO A 1 104 ? 11.626 14.300 -7.620 1.00 89.25 104 PRO A CA 1
ATOM 817 C C . PRO A 1 104 ? 11.589 13.469 -8.912 1.00 89.25 104 PRO A C 1
ATOM 819 O O . PRO A 1 104 ? 10.648 12.695 -9.114 1.00 89.25 104 PRO A O 1
ATOM 822 N N . GLU A 1 105 ? 12.599 13.568 -9.787 1.00 92.00 105 GLU A N 1
ATOM 823 C CA . GLU A 1 105 ? 12.625 12.814 -11.048 1.00 92.00 105 GLU A CA 1
ATOM 824 C C . GLU A 1 105 ? 12.703 11.300 -10.813 1.00 92.00 105 GLU A C 1
ATOM 826 O O . GLU A 1 105 ? 12.016 10.534 -11.492 1.00 92.00 105 GLU A O 1
ATOM 831 N N . GLY A 1 106 ? 13.495 10.865 -9.824 1.00 92.00 106 GLY A N 1
ATOM 832 C CA . GLY A 1 106 ? 13.626 9.450 -9.464 1.00 92.00 106 GLY A CA 1
ATOM 833 C C . GLY A 1 106 ? 12.309 8.863 -8.955 1.00 92.00 106 GLY A C 1
ATOM 834 O O . GLY A 1 106 ? 11.895 7.790 -9.399 1.00 92.00 106 GLY A O 1
ATOM 835 N N . CYS A 1 107 ? 11.613 9.603 -8.089 1.00 95.06 107 CYS A N 1
ATOM 836 C CA . CYS A 1 107 ? 10.309 9.216 -7.545 1.00 95.06 107 CYS A CA 1
ATOM 837 C C . CYS A 1 107 ? 9.226 9.177 -8.631 1.00 95.06 107 CYS A C 1
ATOM 839 O O . CYS A 1 107 ? 8.441 8.231 -8.690 1.00 95.06 107 CYS A O 1
ATOM 841 N N . THR A 1 108 ? 9.230 10.157 -9.538 1.00 95.06 108 THR A N 1
ATOM 842 C CA . THR A 1 108 ? 8.299 10.219 -10.677 1.00 95.06 108 THR A CA 1
ATOM 843 C C . THR A 1 108 ? 8.483 9.027 -11.616 1.00 95.06 108 THR A C 1
ATOM 845 O O . THR A 1 108 ? 7.512 8.376 -12.009 1.00 95.06 108 THR A O 1
ATOM 848 N N . GLU A 1 109 ? 9.729 8.697 -11.963 1.00 94.44 109 GLU A N 1
ATOM 849 C CA . GLU A 1 109 ? 10.011 7.545 -12.820 1.00 94.44 109 GLU A CA 1
ATOM 850 C C . GLU A 1 109 ? 9.656 6.227 -12.121 1.00 94.44 109 GLU A C 1
ATOM 852 O O . GLU A 1 109 ? 9.041 5.357 -12.742 1.00 94.44 109 GLU A O 1
ATOM 857 N N . LEU A 1 110 ? 9.964 6.082 -10.825 1.00 95.94 110 LEU A N 1
ATOM 858 C CA . LEU A 1 110 ? 9.555 4.906 -10.054 1.00 95.94 110 LEU A CA 1
ATOM 859 C C . LEU A 1 110 ? 8.028 4.746 -10.044 1.00 95.94 110 LEU A C 1
ATOM 861 O O . LEU A 1 110 ? 7.528 3.654 -10.317 1.00 95.94 110 LEU A O 1
ATOM 865 N N . ALA A 1 111 ? 7.285 5.828 -9.807 1.00 96.94 111 ALA A N 1
ATOM 866 C CA . ALA A 1 111 ? 5.826 5.815 -9.805 1.00 96.94 111 ALA A CA 1
ATOM 867 C C . ALA A 1 111 ? 5.239 5.392 -11.162 1.00 96.94 111 ALA A C 1
ATOM 869 O O . ALA A 1 111 ? 4.303 4.586 -11.212 1.00 96.94 111 ALA A O 1
ATOM 870 N N . ARG A 1 112 ? 5.823 5.859 -12.273 1.00 96.12 112 ARG A N 1
ATOM 871 C CA . ARG A 1 112 ? 5.430 5.453 -13.633 1.00 96.12 112 ARG A CA 1
ATOM 872 C C . ARG A 1 112 ? 5.674 3.963 -13.882 1.00 96.12 112 ARG A C 1
ATOM 874 O O . ARG A 1 112 ? 4.818 3.282 -14.456 1.00 96.12 112 ARG A O 1
ATOM 881 N N . GLN A 1 113 ? 6.822 3.450 -13.444 1.00 97.00 113 GLN A N 1
ATOM 882 C CA . GLN A 1 113 ? 7.185 2.038 -13.596 1.00 97.00 113 GLN A CA 1
ATOM 883 C C . GLN A 1 113 ? 6.291 1.127 -12.750 1.00 97.00 113 GLN A C 1
ATOM 885 O O . GLN A 1 113 ? 5.789 0.122 -13.253 1.00 97.00 113 GLN A O 1
ATOM 890 N N . VAL A 1 114 ? 6.017 1.508 -11.499 1.00 97.75 114 VAL A N 1
ATOM 891 C CA . VAL A 1 114 ? 5.083 0.783 -10.625 1.00 97.75 114 VAL A CA 1
ATOM 892 C C . VAL A 1 114 ? 3.671 0.795 -11.198 1.00 97.75 114 VAL A C 1
ATOM 894 O O . VAL A 1 114 ? 3.034 -0.252 -11.267 1.00 97.75 114 VAL A O 1
ATOM 897 N N . THR A 1 115 ? 3.194 1.947 -11.665 1.00 97.06 115 THR A N 1
ATOM 898 C CA . THR A 1 115 ? 1.880 2.069 -12.312 1.00 97.06 115 THR A CA 1
ATOM 899 C C . THR A 1 115 ? 1.768 1.137 -13.517 1.00 97.06 115 THR A C 1
ATOM 901 O O . THR A 1 115 ? 0.794 0.396 -13.648 1.00 97.06 115 THR A O 1
ATOM 904 N N . THR A 1 116 ? 2.805 1.101 -14.358 1.00 95.94 116 THR A N 1
ATOM 905 C CA . THR A 1 116 ? 2.861 0.190 -15.507 1.00 95.94 116 THR A CA 1
ATOM 906 C C . THR A 1 116 ? 2.824 -1.271 -15.055 1.00 95.94 116 THR A C 1
ATOM 908 O O . THR A 1 116 ? 2.065 -2.059 -15.618 1.00 95.94 116 THR A O 1
ATOM 911 N N . ALA A 1 117 ? 3.589 -1.645 -14.024 1.00 97.38 117 ALA A N 1
ATOM 912 C CA . ALA A 1 117 ? 3.613 -3.009 -13.494 1.00 97.38 117 ALA A CA 1
ATOM 913 C C . ALA A 1 117 ? 2.263 -3.431 -12.884 1.00 97.38 117 ALA A C 1
ATOM 915 O O . ALA A 1 117 ? 1.785 -4.533 -13.157 1.00 97.38 117 ALA A O 1
ATOM 916 N N . LEU A 1 118 ? 1.608 -2.549 -12.123 1.00 97.31 118 LEU A N 1
ATOM 917 C CA . LEU A 1 118 ? 0.270 -2.783 -11.573 1.00 97.31 118 LEU A CA 1
ATOM 918 C C . LEU A 1 118 ? -0.753 -3.019 -12.687 1.00 97.31 118 LEU A C 1
ATOM 920 O O . LEU A 1 118 ? -1.507 -3.993 -12.643 1.00 97.31 118 LEU A O 1
ATOM 924 N N . GLN A 1 119 ? -0.746 -2.161 -13.707 1.00 95.69 119 GLN A N 1
ATOM 925 C CA . GLN A 1 119 ? -1.699 -2.226 -14.810 1.00 95.69 119 GLN A CA 1
ATOM 926 C C . GLN A 1 119 ? -1.470 -3.445 -15.714 1.00 95.69 119 GLN A C 1
ATOM 928 O O . GLN A 1 119 ? -2.421 -4.122 -16.099 1.00 95.69 119 GLN A O 1
ATOM 933 N N . THR A 1 120 ? -0.218 -3.722 -16.081 1.00 95.38 120 THR A N 1
ATOM 934 C CA . THR A 1 120 ? 0.105 -4.698 -17.135 1.00 95.38 120 THR A CA 1
ATOM 935 C C . THR A 1 120 ? 0.453 -6.070 -16.568 1.00 95.38 120 THR A C 1
ATOM 937 O O . THR A 1 120 ? -0.205 -7.054 -16.901 1.00 95.38 120 THR A O 1
ATOM 940 N N . ALA A 1 121 ? 1.423 -6.139 -15.655 1.00 96.62 121 ALA A N 1
ATOM 941 C CA . ALA A 1 121 ? 1.904 -7.395 -15.094 1.00 96.62 121 ALA A CA 1
ATOM 942 C C . ALA A 1 121 ? 0.917 -7.968 -14.064 1.00 96.62 121 ALA A C 1
ATOM 944 O O . ALA A 1 121 ? 0.554 -9.143 -14.138 1.00 96.62 121 ALA A O 1
ATOM 945 N N . LEU A 1 122 ? 0.407 -7.132 -13.153 1.00 96.50 122 LEU A N 1
ATOM 946 C CA . LEU A 1 122 ? -0.581 -7.548 -12.147 1.00 96.50 122 LEU A CA 1
ATOM 947 C C . LEU A 1 122 ? -2.037 -7.385 -12.606 1.00 96.50 122 LEU A C 1
ATOM 949 O O . LEU A 1 122 ? -2.954 -7.825 -11.907 1.00 96.50 122 LEU A O 1
ATOM 953 N N . ARG A 1 123 ? -2.275 -6.813 -13.794 1.00 96.12 123 ARG A N 1
ATOM 954 C CA . ARG A 1 123 ? -3.612 -6.723 -14.413 1.00 96.12 123 ARG A CA 1
ATOM 955 C C . ARG A 1 123 ? -4.640 -6.042 -13.497 1.00 96.12 123 ARG A C 1
ATOM 957 O O . ARG A 1 123 ? -5.800 -6.454 -13.431 1.00 96.12 123 ARG A O 1
ATOM 964 N N . VAL A 1 124 ? -4.213 -5.039 -12.729 1.00 95.06 124 VAL A N 1
ATOM 965 C CA . VAL A 1 124 ? -5.122 -4.172 -11.969 1.00 95.06 124 VAL A CA 1
ATOM 966 C C . VAL A 1 124 ? -5.838 -3.283 -12.983 1.00 95.06 124 VAL A C 1
ATOM 968 O O . VAL A 1 124 ? -5.188 -2.596 -13.768 1.00 95.06 124 VAL A O 1
ATOM 971 N N . ALA A 1 125 ? -7.170 -3.341 -13.025 1.00 90.69 125 ALA A N 1
ATOM 972 C CA . ALA A 1 125 ? -7.929 -2.669 -14.076 1.00 90.69 125 ALA A CA 1
ATOM 973 C C . ALA A 1 125 ? -7.919 -1.150 -13.868 1.00 90.69 125 ALA A C 1
ATOM 975 O O . ALA A 1 125 ? -7.590 -0.397 -14.791 1.00 90.69 125 ALA A O 1
ATOM 976 N N . TRP A 1 126 ? -8.201 -0.715 -12.639 1.00 88.44 126 TRP A N 1
ATOM 977 C CA . TRP A 1 126 ? -8.303 0.694 -12.279 1.00 88.44 126 TRP A CA 1
ATOM 978 C C . TRP A 1 126 ? -7.511 0.998 -11.008 1.00 88.44 126 TRP A C 1
ATOM 980 O O . TRP A 1 126 ? -7.474 0.160 -10.107 1.00 88.44 126 TRP A O 1
ATOM 990 N N . PRO A 1 127 ? -6.951 2.213 -10.859 1.00 89.69 127 PRO A N 1
ATOM 991 C CA . PRO A 1 127 ? -6.324 2.612 -9.601 1.00 89.69 127 PRO A CA 1
ATOM 992 C C . PRO A 1 127 ? -7.278 2.476 -8.404 1.00 89.69 127 PRO A C 1
ATOM 994 O O . PRO A 1 127 ? -6.855 2.103 -7.318 1.00 89.69 127 PRO A O 1
ATOM 997 N N . ALA A 1 128 ? -8.580 2.705 -8.611 1.00 82.69 128 ALA A N 1
ATOM 998 C CA . ALA A 1 128 ? -9.615 2.559 -7.584 1.00 82.69 128 ALA A CA 1
ATOM 999 C C . ALA A 1 128 ? -9.795 1.118 -7.054 1.00 82.69 128 ALA A C 1
ATOM 1001 O O . ALA A 1 128 ? -10.427 0.932 -6.014 1.00 82.69 128 ALA A O 1
ATOM 1002 N N . ASP A 1 129 ? -9.240 0.112 -7.739 1.00 85.44 129 ASP A N 1
ATOM 1003 C CA . ASP A 1 129 ? -9.211 -1.277 -7.267 1.00 85.44 129 ASP A CA 1
ATOM 1004 C C . ASP A 1 129 ? -8.098 -1.514 -6.226 1.00 85.44 129 ASP A C 1
ATOM 1006 O O . ASP A 1 129 ? -8.025 -2.594 -5.631 1.00 85.44 129 ASP A O 1
ATOM 1010 N N . LEU A 1 130 ? -7.217 -0.527 -6.016 1.00 88.88 130 LEU A N 1
ATOM 1011 C CA . LEU A 1 130 ? -6.149 -0.581 -5.028 1.00 88.88 130 LEU A CA 1
ATOM 1012 C C . LEU A 1 130 ? -6.663 -0.184 -3.648 1.00 88.88 130 LEU A C 1
ATOM 1014 O O . LEU A 1 130 ? -7.315 0.841 -3.446 1.00 88.88 130 LEU A O 1
ATOM 1018 N N . VAL A 1 131 ? -6.272 -0.984 -2.671 1.00 84.94 131 VAL A N 1
ATOM 1019 C CA . VAL A 1 131 ? -6.341 -0.662 -1.255 1.00 84.94 131 VAL A CA 1
ATOM 1020 C C . VAL A 1 131 ? -4.939 -0.246 -0.834 1.00 84.94 131 VAL A C 1
ATOM 1022 O O . VAL A 1 131 ? -3.972 -0.988 -1.035 1.00 84.94 131 VAL A O 1
ATOM 1025 N N . VAL A 1 132 ? -4.828 0.962 -0.287 1.00 85.56 132 VAL A N 1
ATOM 1026 C CA . VAL A 1 132 ? -3.547 1.573 0.064 1.00 85.56 132 VAL A CA 1
ATOM 1027 C C . VAL A 1 132 ? -3.406 1.665 1.564 1.00 85.56 132 VAL A C 1
ATOM 1029 O O . VAL A 1 132 ? -4.345 1.995 2.284 1.00 85.56 132 VAL A O 1
ATOM 1032 N N . ASP A 1 133 ? -2.199 1.374 2.001 1.00 82.19 133 ASP A N 1
ATOM 1033 C CA . ASP A 1 133 ? -1.836 1.228 3.383 1.00 82.19 133 ASP A CA 1
ATOM 1034 C C . ASP A 1 133 ? -0.441 1.827 3.604 1.00 82.19 133 ASP A C 1
ATOM 1036 O O . ASP A 1 133 ? 0.434 1.653 2.761 1.00 82.19 133 ASP A O 1
ATOM 1040 N N . GLY A 1 134 ? -0.199 2.529 4.709 1.00 85.69 134 GLY A N 1
ATOM 1041 C CA . GLY A 1 134 ? 1.145 2.989 5.023 1.00 85.69 134 GLY A CA 1
ATOM 1042 C C . GLY A 1 134 ? 1.342 3.399 6.474 1.00 85.69 134 GLY A C 1
ATOM 1043 O O . GLY A 1 134 ? 0.428 3.858 7.164 1.00 85.69 134 GLY A O 1
ATOM 1044 N N . TRP A 1 135 ? 2.576 3.255 6.936 1.00 86.31 135 TRP A N 1
ATOM 1045 C CA . TRP A 1 135 ? 2.994 3.589 8.291 1.00 86.31 135 TRP A CA 1
ATOM 1046 C C . TRP A 1 135 ? 4.431 4.101 8.293 1.00 86.31 135 TRP A C 1
ATOM 1048 O O . TRP A 1 135 ? 5.157 3.978 7.311 1.00 86.31 135 TRP A O 1
ATOM 1058 N N . VAL A 1 136 ? 4.848 4.683 9.411 1.00 88.19 136 VAL A N 1
ATOM 1059 C CA . VAL A 1 136 ? 6.242 5.068 9.642 1.00 88.19 136 VAL A CA 1
ATOM 1060 C C . VAL A 1 136 ? 6.755 4.242 10.805 1.00 88.19 136 VAL A C 1
ATOM 1062 O O . VAL A 1 136 ? 6.142 4.236 11.878 1.00 88.19 136 VAL A O 1
ATOM 1065 N N . ASP A 1 137 ? 7.849 3.509 10.600 1.00 83.88 137 ASP A N 1
ATOM 1066 C CA . ASP A 1 137 ? 8.383 2.650 11.651 1.00 83.88 137 ASP A CA 1
ATOM 1067 C C . ASP A 1 137 ? 8.703 3.477 12.904 1.00 83.88 137 ASP A C 1
ATOM 1069 O O . ASP A 1 137 ? 9.320 4.539 12.848 1.00 83.88 137 ASP A O 1
ATOM 1073 N N . ARG A 1 138 ? 8.2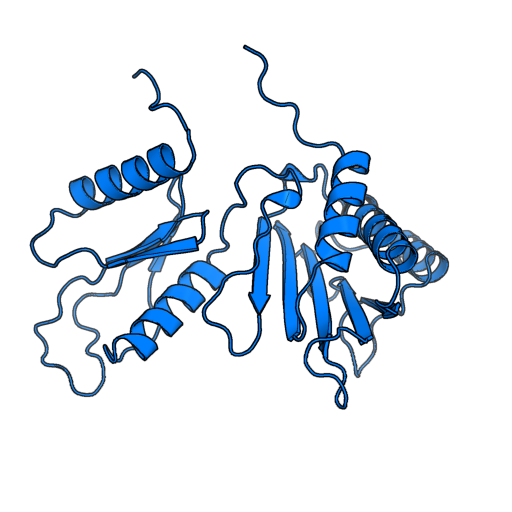87 2.966 14.071 1.00 78.75 138 ARG A N 1
ATOM 1074 C CA . ARG A 1 138 ? 8.447 3.630 15.382 1.00 78.75 138 ARG A CA 1
ATOM 1075 C C . ARG A 1 138 ? 7.670 4.952 15.534 1.00 78.75 138 ARG A C 1
ATOM 1077 O O . ARG A 1 138 ? 7.944 5.695 16.474 1.00 78.75 138 ARG A O 1
ATOM 1084 N N . SER A 1 139 ? 6.677 5.213 14.682 1.00 74.81 139 SER A N 1
ATOM 1085 C CA . SER A 1 139 ? 5.744 6.342 14.791 1.00 74.81 139 SER A CA 1
ATOM 1086 C C . SER A 1 139 ? 4.327 5.871 15.132 1.00 74.81 139 SER A C 1
ATOM 1088 O O . SER A 1 139 ? 3.926 4.764 14.778 1.00 74.81 139 SER A O 1
ATOM 1090 N N . ASP A 1 140 ? 3.550 6.720 15.807 1.00 63.44 140 ASP A N 1
ATOM 1091 C CA . ASP A 1 140 ? 2.108 6.534 16.023 1.00 63.44 140 ASP A CA 1
ATOM 1092 C C . ASP A 1 140 ? 1.250 7.199 14.932 1.00 63.44 140 ASP A C 1
ATOM 1094 O O . ASP A 1 140 ? 0.022 7.088 14.945 1.00 63.44 140 ASP A O 1
ATOM 1098 N N . ARG A 1 141 ? 1.895 7.882 13.980 1.00 62.41 141 ARG A N 1
ATOM 1099 C CA . ARG A 1 141 ? 1.236 8.526 12.847 1.00 62.41 141 ARG A CA 1
ATOM 1100 C C . ARG A 1 141 ? 1.103 7.553 11.683 1.00 62.41 141 ARG A C 1
ATOM 1102 O O . ARG A 1 141 ? 2.097 6.999 11.215 1.00 62.41 141 ARG A O 1
ATOM 1109 N N . ALA A 1 142 ? -0.125 7.405 11.194 1.00 69.44 142 ALA A N 1
ATOM 1110 C CA . ALA A 1 142 ? -0.383 6.785 9.902 1.00 69.44 142 ALA A CA 1
ATOM 1111 C C . ALA A 1 142 ? 0.220 7.642 8.780 1.00 69.44 142 ALA A C 1
ATOM 1113 O O . ALA A 1 142 ? 0.293 8.871 8.897 1.00 69.44 142 ALA A O 1
ATOM 1114 N N . LEU A 1 143 ? 0.643 6.995 7.695 1.00 80.44 143 LEU A N 1
ATOM 1115 C CA . LEU A 1 143 ? 1.059 7.709 6.496 1.00 80.44 143 LEU A CA 1
ATOM 1116 C C . LEU A 1 143 ? -0.182 8.302 5.814 1.00 80.44 143 LEU A C 1
ATOM 1118 O O . LEU A 1 143 ? -1.168 7.603 5.582 1.00 80.44 143 LEU A O 1
ATOM 1122 N N . THR A 1 144 ? -0.147 9.591 5.482 1.00 80.25 144 THR A N 1
ATOM 1123 C CA . THR A 1 144 ? -1.241 10.229 4.742 1.00 80.25 144 THR A CA 1
ATOM 1124 C C . THR A 1 144 ? -1.183 9.803 3.278 1.00 80.25 144 THR A C 1
ATOM 1126 O O . THR A 1 144 ? -0.267 10.187 2.562 1.00 80.25 144 THR A O 1
ATOM 1129 N N . VAL A 1 145 ? -2.178 9.040 2.820 1.00 81.31 145 VAL A N 1
ATOM 1130 C CA . VAL A 1 145 ? -2.236 8.504 1.442 1.00 81.31 145 VAL A CA 1
ATOM 1131 C C . VAL A 1 145 ? -3.347 9.123 0.588 1.00 81.31 145 VAL A C 1
ATOM 1133 O O . VAL A 1 145 ? -3.538 8.752 -0.567 1.00 81.31 145 VAL A O 1
ATOM 1136 N N . THR A 1 146 ? -4.076 10.101 1.132 1.00 74.38 146 THR A N 1
ATOM 1137 C CA . THR A 1 146 ? -5.181 10.790 0.441 1.00 74.38 146 THR A CA 1
ATOM 1138 C C . THR A 1 146 ? -4.733 11.527 -0.822 1.00 74.38 146 THR A C 1
ATOM 1140 O O . THR A 1 146 ? -5.534 11.688 -1.741 1.00 74.38 146 THR A O 1
ATOM 1143 N N . GLY A 1 147 ? -3.455 11.917 -0.898 1.00 78.62 147 GLY A N 1
ATOM 1144 C CA . GLY A 1 147 ? -2.852 12.539 -2.078 1.00 78.62 147 GLY A CA 1
ATOM 1145 C C . GLY A 1 147 ? -2.898 11.668 -3.336 1.00 78.62 147 GLY A C 1
ATOM 1146 O O . GLY A 1 147 ? -2.871 12.208 -4.429 1.00 78.62 147 GLY A O 1
ATOM 1147 N N . LEU A 1 148 ? -3.071 10.343 -3.216 1.00 84.75 148 LEU A N 1
ATOM 1148 C CA . LEU A 1 148 ? -3.113 9.424 -4.364 1.00 84.75 148 LEU A CA 1
ATOM 1149 C C . LEU A 1 148 ? -4.331 9.601 -5.283 1.00 84.75 148 LEU A C 1
ATOM 1151 O O . LEU A 1 148 ? -4.359 9.038 -6.377 1.00 84.75 148 LEU A O 1
ATOM 1155 N N . GLY A 1 149 ? -5.358 10.340 -4.858 1.00 77.56 149 GLY A N 1
ATOM 1156 C CA . GLY A 1 149 ? -6.571 10.554 -5.657 1.00 77.56 149 GLY A CA 1
ATOM 1157 C C . GLY A 1 149 ? -7.515 9.345 -5.713 1.00 77.56 149 GLY A C 1
ATOM 1158 O O . GLY A 1 149 ? -8.546 9.404 -6.374 1.00 77.56 149 GLY A O 1
ATOM 1159 N N . LEU A 1 150 ? -7.232 8.266 -4.974 1.00 73.94 150 LEU A N 1
ATOM 1160 C CA . LEU A 1 150 ? -8.048 7.039 -4.907 1.00 73.94 150 LEU A CA 1
ATOM 1161 C C . LEU A 1 150 ? -9.343 7.182 -4.081 1.00 73.94 150 LEU A C 1
ATOM 1163 O O . LEU A 1 150 ? -9.983 6.195 -3.718 1.00 73.94 150 LEU A O 1
ATOM 1167 N N . GLY A 1 151 ? -9.728 8.411 -3.739 1.00 64.25 151 GLY A N 1
ATOM 1168 C CA . GLY A 1 151 ? -10.702 8.681 -2.688 1.00 64.25 151 GLY A CA 1
ATOM 1169 C C . GLY A 1 151 ? -10.089 8.495 -1.300 1.00 64.25 151 GLY A C 1
ATOM 1170 O O . GLY A 1 151 ? -8.876 8.557 -1.124 1.00 64.25 151 GLY A O 1
ATOM 1171 N N . GLN A 1 152 ? -10.924 8.286 -0.284 1.00 56.78 152 GLN A N 1
ATOM 1172 C CA . GLN A 1 152 ? -10.489 8.354 1.119 1.00 56.78 152 GLN A CA 1
ATOM 1173 C C . GLN A 1 152 ? -9.632 7.180 1.615 1.00 56.78 152 GLN A C 1
ATOM 1175 O O . GLN A 1 152 ? -9.393 7.115 2.812 1.00 56.78 152 GLN A O 1
ATOM 1180 N N . GLY A 1 153 ? -9.146 6.312 0.716 1.00 61.38 153 GLY A N 1
ATOM 1181 C CA . GLY A 1 153 ? -8.289 5.166 1.030 1.00 61.38 153 GLY A CA 1
ATOM 1182 C C . GLY A 1 153 ? -8.991 4.163 1.943 1.00 61.38 153 GLY A C 1
ATOM 1183 O O . GLY A 1 153 ? -9.166 4.404 3.127 1.00 61.38 153 GLY A O 1
ATOM 1184 N N . LYS A 1 154 ? -9.421 3.010 1.424 1.00 72.38 154 LYS A N 1
ATOM 1185 C CA . LYS A 1 154 ? -9.980 1.975 2.308 1.00 72.38 154 LYS A CA 1
ATOM 1186 C C . LYS A 1 154 ? -8.854 1.399 3.164 1.00 72.38 154 LYS A C 1
ATOM 1188 O O . LYS A 1 154 ? -7.821 1.030 2.615 1.00 72.38 15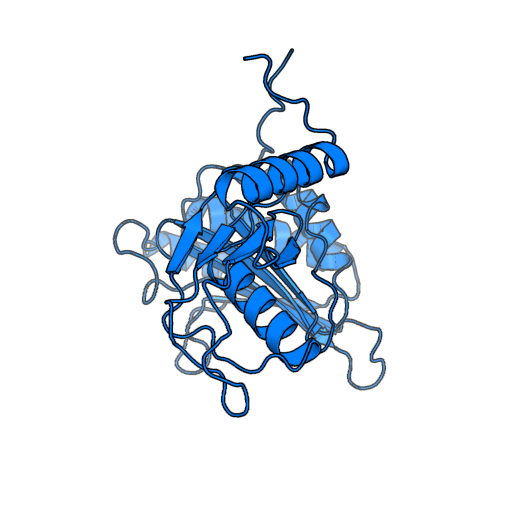4 LYS A O 1
ATOM 1193 N N . ILE A 1 155 ? -9.048 1.280 4.476 1.00 73.12 155 ILE A N 1
ATOM 1194 C CA . ILE A 1 155 ? -8.061 0.610 5.331 1.00 73.12 155 ILE A CA 1
ATOM 1195 C C . ILE A 1 155 ? -8.179 -0.914 5.167 1.00 73.12 155 ILE A C 1
ATOM 1197 O O . ILE A 1 155 ? -9.284 -1.469 5.109 1.00 73.12 155 ILE A O 1
ATOM 1201 N N . SER A 1 156 ? -7.042 -1.610 5.102 1.00 75.25 156 SER A N 1
ATOM 1202 C CA . SER A 1 156 ? -6.996 -3.075 5.033 1.00 75.25 156 SER A CA 1
ATOM 1203 C C . SER A 1 156 ? -7.420 -3.729 6.360 1.00 75.25 156 SER A C 1
ATOM 1205 O O . SER A 1 156 ? -7.295 -3.128 7.429 1.00 75.25 156 SER A O 1
ATOM 1207 N N . GLU A 1 157 ? -7.904 -4.981 6.333 1.00 82.19 157 GLU A N 1
ATOM 1208 C CA . GLU A 1 157 ? -8.203 -5.724 7.575 1.00 82.19 157 GLU A CA 1
ATOM 1209 C C . GLU A 1 157 ? -6.948 -5.875 8.446 1.00 82.19 157 GLU A C 1
ATO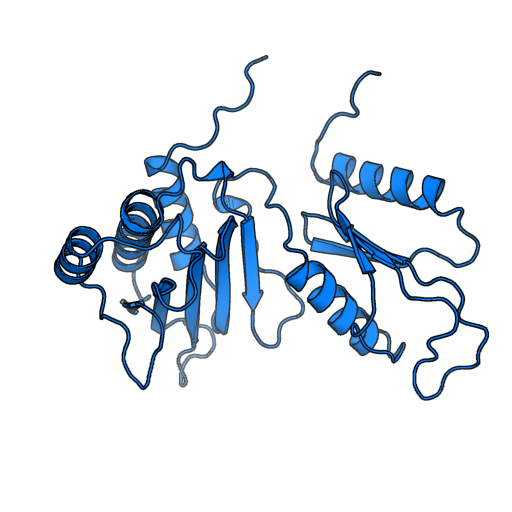M 1211 O O . GLU A 1 157 ? -7.001 -5.706 9.667 1.00 82.19 157 GLU A O 1
ATOM 1216 N N . SER A 1 158 ? -5.815 -6.195 7.811 1.00 73.38 158 SER A N 1
ATOM 1217 C CA . SER A 1 158 ? -4.528 -6.380 8.486 1.00 73.38 158 SER A CA 1
ATOM 1218 C C . SER A 1 158 ? -4.139 -5.126 9.265 1.00 73.38 158 SER A C 1
ATOM 1220 O O . SER A 1 158 ? -3.778 -5.211 10.441 1.00 73.38 158 SER A O 1
ATOM 1222 N N . ASN A 1 159 ? -4.326 -3.952 8.667 1.00 71.81 159 ASN A N 1
ATOM 1223 C CA . ASN A 1 159 ? -4.052 -2.697 9.343 1.00 71.81 159 ASN A CA 1
ATOM 1224 C C . ASN A 1 159 ? -5.047 -2.338 10.418 1.00 71.81 159 ASN A C 1
ATOM 1226 O O . ASN A 1 159 ? -4.644 -1.893 11.490 1.00 71.81 159 ASN A O 1
ATOM 1230 N N . ALA A 1 160 ? -6.333 -2.576 10.180 1.00 84.12 160 ALA A N 1
ATOM 1231 C CA . ALA A 1 160 ? -7.323 -2.399 11.226 1.00 84.12 160 ALA A CA 1
ATOM 1232 C C . ALA A 1 160 ? -6.962 -3.255 12.460 1.00 84.12 160 ALA A C 1
ATOM 1234 O O . ALA A 1 160 ? -7.032 -2.780 13.596 1.00 84.12 160 ALA A O 1
ATOM 1235 N N . ARG A 1 161 ? -6.457 -4.482 12.254 1.00 84.19 161 ARG A N 1
ATOM 1236 C CA . ARG A 1 161 ? -5.908 -5.330 13.328 1.00 84.19 161 ARG A CA 1
ATOM 1237 C C . ARG A 1 161 ? -4.638 -4.754 13.946 1.00 84.19 161 ARG A C 1
ATOM 1239 O O . ARG A 1 161 ? -4.538 -4.743 15.172 1.00 84.19 161 ARG A O 1
ATOM 1246 N N . ALA A 1 162 ? -3.682 -4.286 13.147 1.00 74.69 162 ALA A N 1
ATOM 1247 C CA . ALA A 1 162 ? -2.444 -3.690 13.649 1.00 74.69 162 ALA A CA 1
ATOM 1248 C C . ALA A 1 162 ? -2.729 -2.452 14.515 1.00 74.69 162 ALA A C 1
ATOM 1250 O O . ALA A 1 162 ? -2.226 -2.355 15.632 1.00 74.69 162 ALA A O 1
ATOM 1251 N N . MET A 1 163 ? -3.616 -1.564 14.064 1.00 82.50 163 MET A N 1
ATOM 1252 C CA . MET A 1 163 ? -4.071 -0.398 14.821 1.00 82.50 163 MET A CA 1
ATOM 1253 C C . MET A 1 163 ? -4.699 -0.787 16.159 1.00 82.50 163 MET A C 1
ATOM 1255 O O . MET A 1 163 ? -4.357 -0.204 17.188 1.00 82.50 163 MET A O 1
ATOM 1259 N N . VAL A 1 164 ? -5.570 -1.803 16.178 1.00 84.38 164 VAL A N 1
ATOM 1260 C CA . VAL A 1 164 ? -6.131 -2.332 17.432 1.00 84.38 164 VAL A CA 1
ATOM 1261 C C . VAL A 1 164 ? -5.032 -2.885 18.337 1.00 84.38 164 VAL A C 1
ATOM 1263 O O . VAL A 1 164 ? -5.024 -2.589 19.530 1.00 84.38 164 VAL A O 1
ATOM 1266 N N . HIS A 1 165 ? -4.076 -3.640 17.792 1.00 79.56 165 HIS A N 1
ATOM 1267 C CA . HIS A 1 165 ? -2.943 -4.175 18.553 1.00 79.56 165 HIS A CA 1
ATOM 1268 C C . HIS A 1 165 ? -2.090 -3.068 19.189 1.00 79.56 165 HIS A C 1
ATOM 1270 O O . HIS A 1 165 ? -1.768 -3.137 20.377 1.00 79.56 165 HIS A O 1
ATOM 1276 N N . TYR A 1 166 ? -1.753 -2.025 18.428 1.00 76.06 166 TYR A N 1
ATOM 1277 C CA . TYR A 1 166 ? -1.006 -0.874 18.939 1.00 76.06 166 TYR A CA 1
ATOM 1278 C C . TYR A 1 166 ? -1.800 -0.093 19.984 1.00 76.06 166 TYR A C 1
ATOM 1280 O O . TYR A 1 166 ? -1.247 0.263 21.025 1.00 76.06 166 TYR A O 1
ATOM 1288 N N . HIS A 1 167 ? -3.096 0.118 19.753 1.00 81.44 167 HIS A N 1
ATOM 1289 C CA . HIS A 1 167 ? -3.974 0.780 20.712 1.00 81.44 167 HIS A CA 1
ATOM 1290 C C . HIS A 1 167 ? -4.044 0.012 22.037 1.00 81.44 167 HIS A C 1
ATOM 1292 O O . HIS A 1 167 ? -3.859 0.611 23.094 1.00 81.44 167 HIS A O 1
ATOM 1298 N N . LEU A 1 168 ? -4.210 -1.315 22.001 1.00 78.19 168 LEU A N 1
ATOM 1299 C CA . LEU A 1 168 ? -4.173 -2.145 23.209 1.00 78.19 168 LEU A CA 1
ATOM 1300 C C . LEU A 1 168 ? -2.863 -1.992 23.986 1.00 78.19 168 LEU A C 1
ATOM 1302 O O . LEU A 1 168 ? -2.890 -1.851 25.209 1.00 78.19 168 LEU A O 1
ATOM 1306 N N . ARG A 1 169 ? -1.717 -2.013 23.289 1.00 76.44 169 ARG A N 1
ATOM 1307 C CA . ARG A 1 169 ? -0.407 -1.825 23.930 1.00 76.44 169 ARG A CA 1
ATOM 1308 C C . ARG A 1 169 ? -0.277 -0.443 24.563 1.00 76.44 169 ARG A C 1
ATOM 1310 O O . ARG A 1 169 ? 0.200 -0.351 25.690 1.00 76.44 169 ARG A O 1
ATOM 1317 N N . ARG A 1 170 ? -0.690 0.612 23.853 1.00 78.75 170 ARG A N 1
ATOM 1318 C CA . ARG A 1 170 ? -0.584 2.005 24.314 1.00 78.75 170 ARG A CA 1
ATOM 1319 C C . ARG A 1 170 ? -1.416 2.255 25.566 1.00 78.75 170 ARG A C 1
ATOM 1321 O O . ARG A 1 170 ? -0.917 2.833 26.524 1.00 78.75 170 ARG A O 1
ATOM 1328 N N . GLU A 1 171 ? -2.657 1.783 25.560 1.00 78.31 171 GLU A N 1
ATOM 1329 C CA . GLU A 1 171 ? -3.586 1.928 26.684 1.00 78.31 171 GLU A CA 1
ATOM 1330 C C . GLU A 1 171 ? -3.320 0.903 27.806 1.00 78.31 171 GLU A C 1
ATOM 1332 O O . GLU A 1 171 ? -4.054 0.864 28.789 1.00 78.31 171 GLU A O 1
ATOM 1337 N N . GLN A 1 172 ? -2.284 0.061 27.664 1.00 75.38 172 GLN A N 1
ATOM 1338 C CA . GLN A 1 172 ? -1.913 -1.003 28.606 1.00 75.38 172 GLN A CA 1
ATOM 1339 C C . GLN A 1 172 ? -3.065 -1.977 28.913 1.00 75.38 172 GLN A C 1
ATOM 1341 O O . GLN A 1 172 ? -3.095 -2.603 29.966 1.00 75.38 172 GLN A O 1
ATOM 1346 N N . LEU A 1 173 ? -3.987 -2.154 27.963 1.00 68.56 173 LEU A N 1
ATOM 1347 C CA . LEU A 1 173 ? -5.213 -2.952 28.123 1.00 68.56 173 LEU A CA 1
ATOM 1348 C C . LEU A 1 173 ? -4.990 -4.467 27.973 1.00 68.56 173 LEU A C 1
ATOM 1350 O O . LEU A 1 173 ? -5.955 -5.233 27.936 1.00 68.56 173 LEU A O 1
ATOM 1354 N N . GLY A 1 174 ? -3.726 -4.884 27.817 1.00 59.66 174 GLY A N 1
ATOM 1355 C CA . GLY A 1 174 ? -3.319 -6.249 27.492 1.00 59.66 174 GLY A CA 1
ATOM 1356 C C . GLY A 1 174 ? -4.063 -6.849 26.283 1.00 59.66 174 GLY A C 1
ATOM 1357 O O . GLY A 1 174 ? -4.797 -6.174 25.567 1.00 59.66 174 GLY A O 1
ATOM 1358 N N . GLY A 1 175 ? -3.857 -8.140 26.015 1.00 61.81 175 GLY A N 1
ATOM 1359 C CA . GLY A 1 175 ? -4.587 -8.869 24.969 1.00 61.81 175 GLY A CA 1
ATOM 1360 C C . GLY A 1 175 ? -3.825 -9.064 23.654 1.00 61.81 175 GLY A C 1
ATOM 1361 O O . GLY A 1 175 ? -2.776 -8.474 23.401 1.00 61.81 175 GLY A O 1
ATOM 1362 N N . SER A 1 176 ? -4.344 -9.973 22.829 1.00 62.62 176 SER A N 1
ATOM 1363 C CA . SER A 1 176 ? -3.797 -10.339 21.521 1.00 62.62 176 SER A CA 1
ATOM 1364 C C . SER A 1 176 ? -4.867 -10.155 20.458 1.00 62.62 176 SER A C 1
ATOM 1366 O O . SER A 1 176 ? -6.039 -10.427 20.710 1.00 62.62 176 SER A O 1
ATOM 1368 N N . THR A 1 177 ? -4.465 -9.778 19.244 1.00 63.44 177 THR A N 1
ATOM 1369 C CA . THR A 1 177 ? -5.382 -9.766 18.100 1.00 63.44 177 THR A CA 1
ATOM 1370 C C . THR A 1 177 ? -5.699 -11.147 17.530 1.00 63.44 177 THR A C 1
ATOM 1372 O O . THR A 1 177 ? -6.539 -11.290 16.635 1.00 63.44 177 THR A O 1
ATOM 1375 N N . LYS A 1 178 ? -5.061 -12.189 18.071 1.00 64.69 178 LYS A N 1
ATOM 1376 C CA . LYS A 1 178 ? -5.262 -13.583 17.686 1.00 64.69 178 LYS A CA 1
ATOM 1377 C C . LYS A 1 178 ? -6.660 -14.052 18.104 1.00 64.69 178 LYS A C 1
ATOM 1379 O O . LYS A 1 178 ? -6.990 -14.051 19.283 1.00 64.69 178 LYS A O 1
ATOM 1384 N N . GLY A 1 179 ? -7.472 -14.475 17.134 1.00 68.56 179 GLY A N 1
ATOM 1385 C CA . GLY A 1 179 ? -8.837 -14.972 17.369 1.00 68.56 179 GLY A CA 1
ATOM 1386 C C . GLY A 1 179 ? -9.944 -13.913 17.301 1.00 68.56 179 GLY A C 1
ATOM 1387 O O . GLY A 1 179 ? -11.119 -14.269 17.358 1.00 68.56 179 GLY A O 1
ATOM 1388 N N . ILE A 1 180 ? -9.599 -12.635 17.110 1.00 81.19 180 ILE A N 1
ATOM 1389 C CA . ILE A 1 180 ? -10.576 -11.577 16.819 1.00 81.19 180 ILE A CA 1
ATOM 1390 C C . ILE A 1 180 ? -11.191 -11.808 15.442 1.00 81.19 180 ILE A C 1
ATOM 1392 O O . ILE A 1 180 ? -10.465 -12.046 14.468 1.00 81.19 180 ILE A O 1
ATOM 1396 N N . LYS A 1 181 ? -12.509 -11.640 15.334 1.00 86.56 181 LYS A N 1
ATOM 1397 C CA . LYS A 1 181 ? -13.198 -11.579 14.040 1.00 86.56 181 LYS A CA 1
ATOM 1398 C C . LYS A 1 181 ? -13.298 -10.132 13.579 1.00 86.56 181 LYS A C 1
ATOM 1400 O O . LYS A 1 181 ? -13.750 -9.287 14.343 1.00 86.56 181 LYS A O 1
ATOM 1405 N N . ALA A 1 182 ? -12.880 -9.855 12.352 1.00 89.56 182 ALA A N 1
ATOM 1406 C CA . ALA A 1 182 ? -13.047 -8.548 11.739 1.00 89.56 182 ALA A CA 1
ATOM 1407 C C . ALA A 1 182 ? -14.198 -8.609 10.730 1.00 89.56 182 ALA A C 1
ATOM 1409 O O . ALA A 1 182 ? -14.312 -9.579 9.981 1.00 89.56 182 ALA A O 1
ATOM 1410 N N . PHE A 1 183 ? -15.045 -7.586 10.721 1.00 91.38 183 PHE A N 1
ATOM 1411 C CA . PHE A 1 183 ? -16.125 -7.434 9.754 1.00 91.38 183 PHE A CA 1
ATOM 1412 C C . PHE A 1 183 ? -16.002 -6.076 9.082 1.00 91.38 183 PHE A C 1
ATOM 1414 O O . PHE A 1 183 ? -15.790 -5.057 9.745 1.00 91.38 183 PHE A O 1
ATOM 1421 N N . ARG A 1 184 ? -16.118 -6.075 7.756 1.00 90.19 184 ARG A N 1
ATOM 1422 C CA . ARG A 1 184 ? -16.079 -4.858 6.956 1.00 90.19 184 ARG A CA 1
ATOM 1423 C C . ARG A 1 184 ? -17.387 -4.081 7.140 1.00 90.19 184 ARG A C 1
ATOM 1425 O O . ARG A 1 184 ? -18.465 -4.662 7.053 1.00 90.19 184 ARG A O 1
ATOM 1432 N N . MET A 1 185 ? -17.266 -2.780 7.374 1.00 90.88 185 MET A N 1
ATOM 1433 C CA . MET A 1 185 ? -18.346 -1.790 7.350 1.00 90.88 185 MET A CA 1
ATOM 1434 C C . MET A 1 185 ? -18.184 -0.901 6.110 1.00 90.88 185 MET A C 1
ATOM 1436 O O . MET A 1 185 ? -17.141 -0.926 5.448 1.00 90.88 185 MET A O 1
ATOM 1440 N N . ASP A 1 186 ? -19.169 -0.051 5.828 1.00 84.19 186 ASP A N 1
ATOM 1441 C CA . ASP A 1 186 ? -19.074 0.895 4.710 1.00 84.19 186 ASP A CA 1
ATOM 1442 C C . ASP A 1 186 ? -17.917 1.885 4.889 1.00 84.19 186 ASP A C 1
ATOM 1444 O O . ASP A 1 186 ? -17.255 2.246 3.918 1.00 84.19 186 ASP A O 1
ATOM 1448 N N . THR A 1 187 ? -17.621 2.263 6.135 1.00 87.12 187 THR A N 1
ATOM 1449 C CA . THR A 1 187 ? -16.634 3.298 6.476 1.00 87.12 187 THR A CA 1
ATOM 1450 C C . THR A 1 187 ? -15.381 2.760 7.175 1.00 87.12 187 THR A C 1
ATOM 1452 O O . THR A 1 187 ? -14.669 3.533 7.821 1.00 87.12 187 THR A O 1
ATOM 1455 N N . GLY A 1 188 ? -15.151 1.442 7.171 1.00 90.06 188 GLY A N 1
ATOM 1456 C CA . GLY A 1 188 ? -14.042 0.840 7.916 1.00 90.06 188 GLY A CA 1
ATOM 1457 C C . GLY A 1 188 ? -14.257 -0.617 8.319 1.00 90.06 188 GLY A C 1
ATOM 1458 O O . GLY A 1 188 ? -14.840 -1.406 7.583 1.00 90.06 188 GLY A O 1
ATOM 1459 N N . TRP A 1 189 ? -13.786 -0.981 9.507 1.00 92.81 189 TRP A N 1
ATOM 1460 C CA . TRP A 1 189 ? -13.860 -2.318 10.088 1.00 92.81 189 TRP A CA 1
ATOM 1461 C C . TRP A 1 189 ? -14.355 -2.281 11.529 1.00 92.81 189 TRP A C 1
ATOM 1463 O O . TRP A 1 189 ? -14.018 -1.377 12.293 1.00 92.81 189 TRP A O 1
ATOM 1473 N N . VAL A 1 190 ? -15.089 -3.318 11.922 1.00 93.81 190 VAL A N 1
ATOM 1474 C CA . VAL A 1 190 ? -15.351 -3.641 13.325 1.00 93.81 190 VAL A CA 1
ATOM 1475 C C . VAL A 1 190 ? -14.634 -4.937 13.692 1.00 93.81 190 VAL A C 1
ATOM 1477 O O . VAL A 1 190 ? -14.726 -5.946 12.995 1.00 93.81 190 VAL A O 1
ATOM 1480 N N . LEU A 1 191 ? -13.886 -4.906 14.789 1.00 91.62 191 LEU A N 1
ATOM 1481 C CA . LEU A 1 191 ? -13.098 -6.010 15.317 1.00 91.62 191 LEU A CA 1
ATOM 1482 C C . LEU A 1 191 ? -13.741 -6.503 16.611 1.00 91.62 191 LEU A C 1
ATOM 1484 O O . LEU A 1 191 ? -13.680 -5.828 17.639 1.00 91.62 191 LEU A O 1
ATOM 1488 N N . HIS A 1 192 ? -14.354 -7.683 16.536 1.00 86.56 192 HIS A N 1
ATOM 1489 C CA . HIS A 1 192 ? -15.065 -8.333 17.630 1.00 86.56 192 HIS A CA 1
ATOM 1490 C C . HIS A 1 192 ? -14.133 -9.246 18.418 1.00 86.56 192 HIS A C 1
ATOM 1492 O O . HIS A 1 192 ? -13.632 -10.253 17.895 1.00 86.56 192 HIS A O 1
ATOM 1498 N N . TYR A 1 193 ? -13.942 -8.917 19.691 1.00 76.69 193 TYR A N 1
ATOM 1499 C CA . TYR A 1 193 ? -13.293 -9.813 20.636 1.00 76.69 193 TYR A CA 1
ATOM 1500 C C . TYR A 1 193 ? -14.292 -10.866 21.114 1.00 76.69 193 TYR A C 1
ATOM 1502 O O . TYR A 1 193 ? -15.393 -10.505 21.527 1.00 76.69 193 TYR A O 1
ATOM 1510 N N . PRO A 1 194 ? -13.928 -12.160 21.105 1.00 64.31 194 PRO A N 1
ATOM 1511 C CA . PRO A 1 194 ? -14.770 -13.183 21.700 1.00 64.31 194 PRO A CA 1
ATOM 1512 C C . PRO A 1 194 ? -15.012 -12.869 23.186 1.00 64.31 194 PRO A C 1
ATOM 1514 O O . PRO A 1 194 ? -14.052 -12.529 23.892 1.00 64.31 194 PRO A O 1
ATOM 1517 N N . PRO A 1 195 ? -16.248 -13.035 23.688 1.00 58.69 195 PRO A N 1
ATOM 1518 C CA . PRO A 1 195 ? -16.516 -12.981 25.118 1.00 58.69 195 PRO A CA 1
ATOM 1519 C C . PRO A 1 195 ? -15.599 -13.959 25.868 1.00 58.69 195 PRO A C 1
ATOM 1521 O O . PRO A 1 195 ? -15.445 -15.104 25.443 1.00 58.69 195 PRO A O 1
ATOM 1524 N N . GLY A 1 196 ? -14.991 -13.520 26.973 1.00 53.94 196 GLY A N 1
ATOM 1525 C CA . GLY A 1 196 ? -14.207 -14.399 27.848 1.00 53.94 196 GLY A CA 1
ATOM 1526 C C . GLY A 1 196 ? -12.779 -14.706 27.385 1.00 53.94 196 GLY A C 1
ATOM 1527 O O . GLY A 1 196 ? -12.226 -15.723 27.793 1.00 53.94 196 GLY A O 1
ATOM 1528 N N . THR A 1 197 ? -12.161 -13.855 26.556 1.00 54.78 197 THR A N 1
ATOM 1529 C CA . THR A 1 197 ? -10.701 -13.901 26.335 1.00 54.78 197 THR A CA 1
ATOM 1530 C C . THR A 1 197 ? -10.016 -12.877 27.252 1.00 54.78 197 THR A C 1
ATOM 1532 O O . THR A 1 197 ? -9.840 -11.729 26.833 1.00 54.78 197 THR A O 1
ATOM 1535 N N . PRO A 1 198 ? -9.667 -13.216 28.508 1.00 50.81 198 PRO A N 1
ATOM 1536 C CA . PRO A 1 198 ? -9.005 -12.267 29.389 1.00 50.81 198 PRO A CA 1
ATOM 1537 C C . PRO A 1 198 ? -7.600 -11.948 28.871 1.00 50.81 198 PRO A C 1
ATOM 1539 O O . PRO A 1 198 ? -6.851 -12.823 28.426 1.00 50.81 198 PRO A O 1
ATOM 1542 N N . ALA A 1 199 ? -7.231 -10.673 28.941 1.00 50.97 199 ALA A N 1
ATOM 1543 C CA . ALA A 1 199 ? -5.839 -10.279 28.853 1.00 50.97 199 ALA A CA 1
ATOM 1544 C C . ALA A 1 199 ? -5.094 -10.745 30.121 1.00 50.97 199 ALA A C 1
ATOM 1546 O O . ALA A 1 199 ? -5.686 -10.751 31.204 1.00 50.97 199 ALA A O 1
ATOM 1547 N N . PRO A 1 200 ? -3.802 -11.113 30.038 1.00 45.22 200 PRO A N 1
ATOM 1548 C CA . PRO A 1 200 ? -3.026 -11.435 31.231 1.00 45.22 200 PRO A CA 1
ATOM 1549 C C . PRO A 1 200 ? -3.023 -10.246 32.204 1.00 45.22 200 PRO A C 1
ATOM 1551 O O . PRO A 1 200 ? -2.501 -9.186 31.868 1.00 45.22 200 PRO A O 1
ATOM 1554 N N . GLY A 1 201 ? -3.589 -10.433 33.400 1.00 51.09 201 GLY A N 1
ATOM 1555 C CA . GLY A 1 201 ? -3.599 -9.427 34.470 1.00 51.09 201 GLY A CA 1
ATOM 1556 C C . GLY A 1 201 ? -4.905 -8.646 34.657 1.00 51.09 201 GLY A C 1
ATOM 1557 O O . GLY A 1 201 ? -4.948 -7.796 35.542 1.00 51.09 201 GLY A O 1
ATOM 1558 N N . GLU A 1 202 ? -5.965 -8.935 33.897 1.00 50.16 202 GLU A N 1
ATOM 1559 C CA . GLU A 1 202 ? -7.265 -8.264 34.047 1.00 50.16 202 GLU A CA 1
ATOM 1560 C C . GLU A 1 202 ? -8.376 -9.217 34.544 1.00 50.16 202 GLU A C 1
ATOM 1562 O O . GLU A 1 202 ? -8.368 -10.396 34.188 1.00 50.16 202 GLU A O 1
ATOM 1567 N N . PRO A 1 203 ? -9.329 -8.737 35.373 1.00 45.78 203 PRO A N 1
ATOM 1568 C CA . PRO A 1 203 ? -10.462 -9.539 35.843 1.00 45.78 203 PRO A CA 1
ATOM 1569 C C . PRO A 1 203 ? -11.410 -9.952 34.701 1.00 45.78 203 PRO A C 1
ATOM 1571 O O . PRO A 1 203 ? -11.570 -9.223 33.726 1.00 45.78 203 PRO A O 1
ATOM 1574 N N . ASP A 1 204 ? -12.090 -11.095 34.859 1.00 48.81 204 ASP A N 1
ATOM 1575 C CA . ASP A 1 204 ? -12.977 -11.755 33.871 1.00 48.81 204 ASP A CA 1
ATOM 1576 C C . ASP A 1 204 ? -14.169 -10.913 33.355 1.00 48.81 204 ASP A C 1
ATOM 1578 O O . ASP A 1 204 ? -14.902 -11.346 32.468 1.00 48.81 204 ASP A O 1
ATOM 1582 N N . ASP A 1 205 ? -14.366 -9.700 33.874 1.00 46.00 205 ASP A N 1
ATOM 1583 C CA . ASP A 1 205 ? -15.539 -8.849 33.624 1.00 46.00 205 ASP A CA 1
ATOM 1584 C C . ASP A 1 205 ? -15.384 -7.912 32.405 1.00 46.00 205 ASP A C 1
ATOM 1586 O O . ASP A 1 205 ? -16.220 -7.049 32.123 1.00 46.00 205 ASP A O 1
ATOM 1590 N N . PHE A 1 206 ? -14.303 -8.069 31.638 1.00 48.97 206 PHE A N 1
ATOM 1591 C CA . PHE A 1 206 ? -14.095 -7.337 30.390 1.00 48.97 206 PHE A CA 1
ATOM 1592 C C . PHE A 1 206 ? -14.927 -7.942 29.248 1.00 48.97 206 PHE A C 1
ATOM 1594 O O . PHE A 1 206 ? -14.420 -8.677 28.399 1.00 48.97 206 PHE A O 1
ATOM 1601 N N . GLY A 1 207 ? -16.219 -7.611 29.239 1.00 51.88 207 GLY A N 1
ATOM 1602 C CA . GLY A 1 207 ? -17.180 -8.001 28.208 1.00 51.88 207 GLY A CA 1
ATOM 1603 C C . GLY A 1 207 ? -16.816 -7.578 26.776 1.00 51.88 207 GLY A C 1
ATOM 1604 O O . GLY A 1 207 ? -15.860 -6.846 26.539 1.00 51.88 207 GLY A O 1
ATOM 1605 N N . ASP A 1 208 ? -17.628 -8.065 25.834 1.00 61.56 208 ASP A N 1
ATOM 1606 C CA . ASP A 1 208 ? -17.664 -7.851 24.374 1.00 61.56 208 ASP A CA 1
ATOM 1607 C C . ASP A 1 208 ? -16.947 -6.562 23.879 1.00 61.56 208 ASP A C 1
ATOM 1609 O O . ASP A 1 208 ? -17.568 -5.509 23.667 1.00 61.56 208 ASP A O 1
ATOM 1613 N N . ARG A 1 209 ? -15.609 -6.611 23.730 1.00 70.75 209 ARG A N 1
ATOM 1614 C CA . ARG A 1 209 ? -14.791 -5.470 23.281 1.00 70.75 209 ARG A CA 1
ATOM 1615 C C . ARG A 1 209 ? -14.883 -5.379 21.760 1.00 70.75 209 ARG A C 1
ATOM 1617 O O . ARG A 1 209 ? -14.202 -6.116 21.059 1.00 70.75 209 ARG A O 1
ATOM 1624 N N . ASN A 1 210 ? -15.691 -4.458 21.247 1.00 86.81 210 ASN A N 1
ATOM 1625 C CA . ASN A 1 210 ? -15.680 -4.141 19.819 1.00 86.81 210 ASN A CA 1
ATOM 1626 C C . ASN A 1 210 ? -14.831 -2.891 19.596 1.00 86.81 210 ASN A C 1
ATOM 1628 O O . ASN A 1 210 ? -15.083 -1.846 20.209 1.00 86.81 210 ASN A O 1
ATOM 1632 N N . PHE A 1 211 ? -13.836 -3.011 18.724 1.00 90.94 211 PHE A N 1
ATOM 1633 C CA . PHE A 1 211 ? -13.064 -1.877 18.231 1.00 90.94 211 PHE A CA 1
ATOM 1634 C C . PHE A 1 211 ? -13.541 -1.524 16.835 1.00 90.94 211 PHE A C 1
ATOM 1636 O O . PHE A 1 211 ? -13.731 -2.407 16.003 1.00 90.94 211 PHE A O 1
ATOM 1643 N N . TYR A 1 212 ? -13.723 -0.238 16.594 1.00 93.31 212 TYR A N 1
ATOM 1644 C CA . TYR A 1 212 ? -14.132 0.303 15.310 1.00 93.31 212 TYR A CA 1
ATOM 1645 C C . TYR A 1 212 ? -12.939 1.057 14.747 1.00 93.31 212 TYR A C 1
ATOM 1647 O O . TYR A 1 212 ? -12.363 1.894 15.441 1.00 93.31 212 TYR A O 1
ATOM 1655 N N . VAL A 1 213 ? -12.539 0.720 13.527 1.00 90.56 213 VAL A N 1
ATOM 1656 C CA . VAL A 1 213 ? -11.426 1.357 12.825 1.00 90.56 213 VAL A CA 1
ATOM 1657 C C . VAL A 1 213 ? -11.949 1.890 11.508 1.00 90.56 213 VAL A C 1
ATOM 1659 O O . VAL A 1 213 ? -12.501 1.124 10.726 1.00 90.56 213 VAL A O 1
ATOM 1662 N N . SER A 1 214 ? -11.822 3.184 11.262 1.00 88.62 214 SER A N 1
ATOM 1663 C CA . SER A 1 214 ? -12.338 3.805 10.047 1.00 88.62 214 SER A CA 1
ATOM 1664 C C . SER A 1 214 ? -11.296 3.811 8.941 1.00 88.62 214 SER A C 1
ATOM 1666 O O . SER A 1 214 ? -10.100 3.688 9.195 1.00 88.62 214 SER A O 1
ATOM 1668 N N . ASP A 1 215 ? -11.759 3.988 7.708 1.00 82.75 215 ASP A N 1
ATOM 1669 C CA . ASP A 1 215 ? -10.896 4.114 6.529 1.00 82.75 215 ASP A CA 1
ATOM 1670 C C . ASP A 1 215 ? -9.928 5.308 6.624 1.00 82.75 215 ASP A C 1
ATOM 1672 O O . ASP A 1 215 ? -8.795 5.232 6.167 1.00 82.75 215 ASP A O 1
ATOM 1676 N N . ASP A 1 216 ? -10.303 6.368 7.348 1.00 76.69 216 ASP A N 1
ATOM 1677 C CA . ASP A 1 216 ? -9.419 7.497 7.683 1.00 76.69 216 ASP A CA 1
ATOM 1678 C C . ASP A 1 216 ? -8.510 7.218 8.900 1.00 76.69 216 ASP A C 1
ATOM 1680 O O . ASP A 1 216 ? -7.989 8.146 9.514 1.00 76.69 216 ASP A O 1
ATOM 1684 N N . HIS A 1 217 ? -8.312 5.940 9.246 1.00 78.00 217 HIS A N 1
ATOM 1685 C CA . HIS A 1 217 ? -7.375 5.468 10.267 1.00 78.00 217 HIS A CA 1
ATOM 1686 C C . HIS A 1 217 ? -7.658 6.018 11.676 1.00 78.00 217 HIS A C 1
ATOM 1688 O O . HIS A 1 217 ? -6.742 6.263 12.465 1.00 78.00 217 HIS A O 1
ATOM 1694 N N . LEU A 1 218 ? -8.937 6.169 12.038 1.00 84.94 218 LEU A N 1
ATOM 1695 C CA . LEU A 1 218 ? -9.349 6.481 13.407 1.00 84.94 218 LEU A CA 1
ATOM 1696 C C . LEU A 1 218 ? -9.835 5.213 14.108 1.00 84.94 218 LEU A C 1
ATOM 1698 O O . LEU A 1 218 ? -10.650 4.467 13.573 1.00 84.94 218 LEU A O 1
ATOM 1702 N N . ILE A 1 219 ? -9.346 4.981 15.327 1.00 88.88 219 ILE A N 1
ATOM 1703 C CA . ILE A 1 219 ? -9.769 3.865 16.176 1.00 88.88 219 ILE A CA 1
ATOM 1704 C C . ILE A 1 219 ? -10.625 4.348 17.347 1.00 88.88 219 ILE A C 1
ATOM 1706 O O . ILE A 1 219 ? -10.239 5.258 18.081 1.00 88.88 219 ILE A O 1
ATOM 1710 N N . GLU A 1 220 ? -11.765 3.694 17.564 1.00 91.31 220 GLU A N 1
ATOM 1711 C CA . GLU A 1 220 ? -12.606 3.892 18.741 1.00 91.31 220 GLU A CA 1
ATOM 1712 C C . GLU A 1 220 ? -12.939 2.561 19.418 1.00 91.31 220 GLU A C 1
ATOM 1714 O O . GLU A 1 220 ? -13.269 1.559 18.776 1.00 91.31 220 GLU A O 1
ATOM 1719 N N . ARG A 1 221 ? -12.896 2.559 20.752 1.00 89.44 221 ARG A N 1
ATOM 1720 C CA . ARG A 1 221 ? -13.375 1.443 21.568 1.00 89.44 221 ARG A CA 1
ATOM 1721 C C . ARG A 1 221 ? -14.820 1.705 21.966 1.00 89.44 221 ARG A C 1
ATOM 1723 O O . ARG A 1 221 ? -15.095 2.712 22.621 1.00 89.44 221 ARG A O 1
ATOM 1730 N N . ARG A 1 222 ? -15.726 0.775 21.656 1.00 89.12 222 ARG A N 1
ATOM 1731 C CA . ARG A 1 222 ? -17.113 0.870 22.129 1.00 89.12 222 ARG A CA 1
ATOM 1732 C C . ARG A 1 222 ? -17.155 0.817 23.665 1.00 89.12 222 ARG A C 1
ATOM 1734 O O . ARG A 1 222 ? -16.611 -0.124 24.247 1.00 89.12 222 ARG A O 1
ATOM 1741 N N . PRO A 1 223 ? -17.822 1.770 24.337 1.00 85.12 223 PRO A N 1
ATOM 1742 C CA . PRO A 1 223 ? -18.097 1.675 25.768 1.00 85.12 223 PRO A CA 1
ATOM 1743 C C . PRO A 1 223 ? -18.973 0.458 26.099 1.00 85.12 223 PRO A C 1
ATOM 1745 O O . PRO A 1 223 ? -19.904 0.148 25.359 1.00 85.12 223 PRO A O 1
ATOM 1748 N N . LEU A 1 224 ? -18.730 -0.207 27.235 1.00 79.19 224 LEU A N 1
ATOM 1749 C CA . LEU A 1 224 ? -19.480 -1.411 27.643 1.00 79.19 224 LEU A CA 1
ATOM 1750 C C . LEU A 1 224 ? -21.001 -1.180 27.707 1.00 79.19 224 LEU A C 1
ATOM 1752 O O . LEU A 1 224 ? -21.781 -2.059 27.353 1.00 79.19 224 LEU A O 1
ATOM 1756 N N . ASN A 1 225 ? -21.414 0.019 28.122 1.00 82.12 225 ASN A N 1
ATOM 1757 C CA . ASN A 1 225 ? -22.810 0.433 28.254 1.00 82.12 225 ASN A CA 1
ATOM 1758 C C . ASN A 1 225 ? -23.445 0.944 26.947 1.00 82.12 225 ASN A C 1
ATOM 1760 O O . ASN A 1 225 ? -24.642 1.224 26.931 1.00 82.12 225 ASN A O 1
ATOM 1764 N N . ALA A 1 226 ? -22.677 1.097 25.865 1.00 84.25 226 ALA A N 1
ATOM 1765 C CA . ALA A 1 226 ? -23.201 1.586 24.594 1.00 84.25 226 ALA A CA 1
ATOM 1766 C C . ALA A 1 226 ? -23.845 0.446 23.794 1.00 84.25 226 ALA A C 1
ATOM 1768 O O . ALA A 1 226 ? -23.234 -0.605 23.607 1.00 84.25 226 ALA A O 1
ATOM 1769 N N . VAL A 1 227 ? -25.049 0.653 23.259 1.00 86.38 227 VAL A N 1
ATOM 1770 C CA . VAL A 1 227 ? -25.700 -0.320 22.364 1.00 86.38 227 VAL A CA 1
ATOM 1771 C C . VAL A 1 227 ? -24.859 -0.475 21.083 1.00 86.38 227 VAL A C 1
ATOM 1773 O O . VAL A 1 227 ? -24.561 0.544 20.458 1.00 86.38 227 VAL A O 1
ATOM 1776 N N . PRO A 1 228 ? -24.474 -1.703 20.661 1.00 85.88 228 PRO A N 1
ATOM 1777 C CA . PRO A 1 228 ? -23.569 -1.905 19.524 1.00 85.88 228 PRO A CA 1
ATOM 1778 C C . PRO A 1 228 ? -24.003 -1.201 18.236 1.00 85.88 228 PRO A C 1
ATOM 1780 O O . PRO A 1 228 ? -23.217 -0.452 17.667 1.00 85.88 228 PRO A O 1
ATOM 1783 N N . ALA A 1 229 ? -25.263 -1.378 17.827 1.00 87.69 229 ALA A N 1
ATOM 1784 C CA . ALA A 1 229 ? -25.790 -0.787 16.597 1.00 87.69 229 ALA A CA 1
ATOM 1785 C C . ALA A 1 229 ? -25.791 0.752 16.632 1.00 87.69 229 ALA A C 1
ATOM 1787 O O . ALA A 1 229 ? -25.424 1.392 15.652 1.00 87.69 229 ALA A O 1
ATOM 1788 N N . THR A 1 230 ? -26.153 1.350 17.772 1.00 91.62 230 THR A N 1
ATOM 1789 C CA . THR A 1 230 ? -26.138 2.810 17.952 1.00 91.62 230 THR A CA 1
ATOM 1790 C C . THR A 1 230 ? -24.717 3.355 17.885 1.00 91.62 230 THR A C 1
ATOM 1792 O O . THR A 1 230 ? -24.461 4.313 17.166 1.00 91.62 230 THR A O 1
ATOM 1795 N N . PHE A 1 231 ? -23.7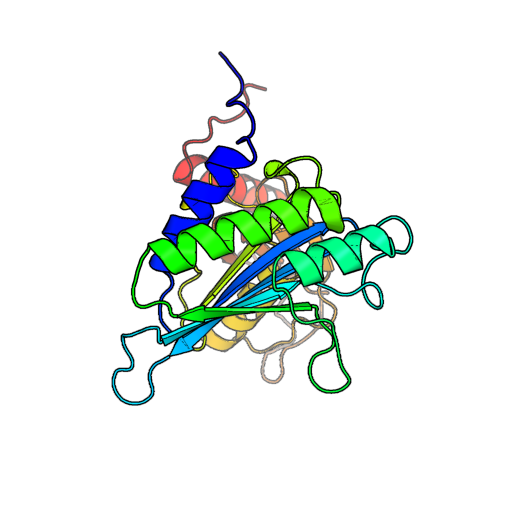73 2.707 18.574 1.00 91.75 231 PHE A N 1
ATOM 1796 C CA . PHE A 1 231 ? -22.378 3.135 18.551 1.00 91.75 231 PHE A CA 1
ATOM 1797 C C . PHE A 1 231 ? -21.775 3.055 17.145 1.00 91.75 231 PHE A C 1
ATOM 1799 O O . PHE A 1 231 ? -21.075 3.979 16.738 1.00 91.75 231 PHE A O 1
ATOM 1806 N N . GLN A 1 232 ? -22.063 1.979 16.402 1.00 92.06 232 GLN A N 1
ATOM 1807 C CA . GLN A 1 232 ? -21.625 1.843 15.015 1.00 92.06 232 GLN A CA 1
ATOM 1808 C C . GLN A 1 232 ? -22.185 2.974 14.145 1.00 92.06 232 GLN A C 1
ATOM 1810 O O . GLN A 1 232 ? -21.415 3.644 13.464 1.00 92.06 232 GLN A O 1
ATOM 1815 N N . ALA A 1 233 ? -23.494 3.233 14.200 1.00 92.19 233 ALA A N 1
ATOM 1816 C CA . ALA A 1 233 ? -24.109 4.308 13.421 1.00 92.19 233 ALA A CA 1
ATOM 1817 C C . ALA A 1 233 ? -23.482 5.679 13.740 1.00 92.19 233 ALA A C 1
ATOM 1819 O O . ALA A 1 233 ? -23.150 6.440 12.830 1.00 92.19 233 ALA A O 1
ATOM 1820 N N . ASP A 1 234 ? -23.242 5.965 15.024 1.00 94.06 234 ASP A N 1
ATOM 1821 C CA . ASP A 1 234 ? -22.596 7.205 15.454 1.00 94.06 234 ASP A CA 1
ATOM 1822 C C . ASP A 1 234 ? -21.137 7.294 14.975 1.00 94.06 234 ASP A C 1
ATOM 1824 O O . ASP A 1 234 ? -20.668 8.370 14.595 1.00 94.06 234 ASP A O 1
ATOM 1828 N N . PHE A 1 235 ? -20.409 6.174 14.989 1.00 93.50 235 PHE A N 1
ATOM 1829 C CA . PHE A 1 235 ? -19.042 6.075 14.479 1.00 93.50 235 PHE A CA 1
ATOM 1830 C C . PHE A 1 235 ? -18.979 6.376 12.977 1.00 93.50 235 PHE A C 1
ATOM 1832 O O . PHE A 1 235 ? -18.196 7.229 12.548 1.00 93.50 235 PHE A O 1
ATOM 1839 N N . GLU A 1 236 ? -19.845 5.744 12.181 1.00 91.56 236 GLU A N 1
ATOM 1840 C CA . GLU A 1 236 ? -19.929 5.996 10.741 1.00 91.56 236 GLU A CA 1
ATOM 1841 C C . GLU A 1 236 ? -20.356 7.444 10.449 1.00 91.56 236 GLU A C 1
ATOM 1843 O O . GLU A 1 236 ? -19.831 8.081 9.537 1.00 91.56 236 GLU A O 1
ATOM 1848 N N . GLN A 1 237 ? -21.264 8.014 11.249 1.00 91.31 237 GLN A N 1
ATOM 1849 C CA . GLN A 1 237 ? -21.671 9.414 11.112 1.00 91.31 237 GLN A CA 1
ATOM 1850 C C . GLN A 1 237 ? -20.521 10.382 11.422 1.00 91.31 237 GLN A C 1
ATOM 1852 O O . GLN A 1 237 ? -20.339 11.374 10.704 1.00 91.31 237 GLN A O 1
ATOM 1857 N N . ARG A 1 238 ? -19.719 10.103 12.461 1.00 91.94 238 ARG A N 1
ATOM 1858 C CA . ARG A 1 238 ? -18.499 10.871 12.755 1.00 91.94 238 ARG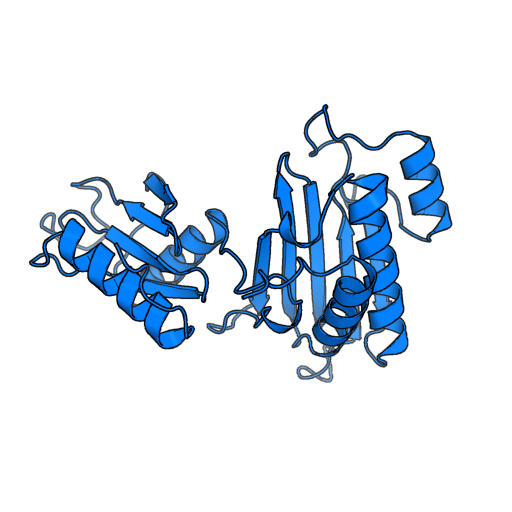 A CA 1
ATOM 1859 C C . ARG A 1 238 ? -17.507 10.783 11.602 1.00 91.94 238 ARG A C 1
ATOM 1861 O O . ARG A 1 238 ? -16.987 11.823 11.205 1.00 91.94 238 ARG A O 1
ATOM 1868 N N . TYR A 1 239 ? -17.295 9.591 11.041 1.00 86.31 239 TYR A N 1
ATOM 1869 C CA . TYR A 1 239 ? -16.478 9.418 9.841 1.00 86.31 239 TYR A CA 1
ATOM 1870 C C . TYR A 1 239 ? -16.991 10.290 8.696 1.00 86.31 239 TYR A C 1
ATOM 1872 O O . TYR A 1 239 ? -16.250 11.150 8.231 1.00 86.31 239 TYR A O 1
ATOM 1880 N N . ARG A 1 240 ? -18.267 10.157 8.306 1.00 84.62 240 ARG A N 1
ATOM 1881 C CA . ARG A 1 240 ? -18.864 10.937 7.206 1.00 84.62 240 ARG A CA 1
ATOM 1882 C C . ARG A 1 240 ? -18.702 12.444 7.422 1.00 84.62 240 ARG A C 1
ATOM 1884 O O . ARG A 1 240 ? -18.319 13.158 6.502 1.00 84.62 240 ARG A O 1
ATOM 1891 N N . THR A 1 241 ? -18.907 12.911 8.655 1.00 85.25 241 THR A N 1
ATOM 1892 C CA . THR A 1 241 ? -18.786 14.331 9.025 1.00 85.25 241 THR A CA 1
ATOM 1893 C C . THR A 1 241 ? -17.354 14.850 8.889 1.00 85.25 241 THR A C 1
ATOM 1895 O O . THR A 1 241 ? -17.152 15.883 8.254 1.00 85.25 241 THR A O 1
ATOM 1898 N N . ARG A 1 242 ? -16.355 14.138 9.438 1.00 83.44 242 ARG A N 1
ATOM 1899 C CA . ARG A 1 242 ? -14.927 14.503 9.298 1.00 83.44 242 ARG A CA 1
ATOM 1900 C C . ARG A 1 242 ? -14.492 14.580 7.837 1.00 83.44 242 ARG A C 1
ATOM 1902 O O . ARG A 1 242 ? -13.617 15.363 7.490 1.00 83.44 242 ARG A O 1
ATOM 1909 N N . ASN A 1 243 ? -15.137 13.773 7.008 1.00 73.75 243 ASN A N 1
ATOM 1910 C CA . ASN A 1 243 ? -14.778 13.530 5.627 1.00 73.75 243 ASN A CA 1
ATOM 1911 C C . ASN A 1 243 ? -15.650 14.281 4.610 1.00 73.75 243 ASN A C 1
ATOM 1913 O O . ASN A 1 243 ? -15.489 14.081 3.409 1.00 73.75 243 ASN A O 1
ATOM 1917 N N . GLY A 1 244 ? -16.571 15.140 5.064 1.00 77.88 244 GLY A N 1
ATOM 1918 C CA . GLY A 1 244 ? -17.445 15.926 4.186 1.00 77.88 244 GLY A CA 1
ATOM 1919 C C . GLY A 1 244 ? -18.434 15.097 3.355 1.00 77.88 244 GLY A C 1
ATOM 1920 O O . GLY A 1 244 ? -18.998 15.610 2.387 1.00 77.88 244 GLY A O 1
ATOM 1921 N N . LEU A 1 245 ? -18.662 13.832 3.716 1.00 76.94 245 LEU A N 1
ATOM 1922 C CA . LEU A 1 245 ? -19.609 12.946 3.046 1.00 76.94 245 LEU A CA 1
ATOM 1923 C C . LEU A 1 245 ? -21.025 13.292 3.516 1.00 76.94 245 LEU A C 1
ATOM 1925 O O . LEU A 1 245 ? -21.304 13.345 4.717 1.00 76.94 245 LEU A O 1
ATOM 1929 N N . ARG A 1 246 ? -21.935 13.559 2.573 1.00 66.88 246 ARG A N 1
ATOM 1930 C CA . ARG A 1 246 ? -23.343 13.800 2.913 1.00 66.88 246 ARG A CA 1
ATOM 1931 C C . ARG A 1 246 ? -23.976 12.499 3.425 1.00 66.88 246 ARG A C 1
ATOM 1933 O O . ARG A 1 246 ? -23.647 11.440 2.897 1.00 66.88 246 ARG A O 1
ATOM 1940 N N . PRO A 1 247 ? -24.884 12.558 4.415 1.00 56.28 247 PRO A N 1
ATOM 1941 C CA . PRO A 1 247 ? -25.721 11.411 4.722 1.00 56.28 247 PRO A CA 1
ATOM 1942 C C . PRO A 1 247 ? -26.580 11.100 3.496 1.00 56.28 247 PRO A C 1
ATOM 1944 O O . PRO A 1 247 ? -27.139 12.024 2.894 1.00 56.28 247 PRO A O 1
ATOM 1947 N N . ASP A 1 248 ? -26.666 9.824 3.125 1.00 52.28 248 ASP A N 1
ATOM 1948 C CA . ASP A 1 248 ? -27.597 9.386 2.094 1.00 52.28 248 ASP A CA 1
ATOM 1949 C C . ASP A 1 248 ? -29.004 9.830 2.503 1.00 52.28 248 ASP A C 1
ATOM 1951 O O . ASP A 1 248 ? -29.465 9.569 3.618 1.00 52.28 248 ASP A O 1
ATOM 1955 N N . ALA A 1 249 ? -29.664 10.578 1.618 1.00 39.28 249 ALA A N 1
ATOM 1956 C CA . ALA A 1 249 ? -31.081 10.857 1.761 1.00 39.28 249 ALA A CA 1
ATOM 1957 C C . ALA A 1 249 ? -31.803 9.523 1.547 1.00 39.28 249 ALA A C 1
ATOM 1959 O O . ALA A 1 249 ? -31.881 9.050 0.414 1.00 39.28 249 ALA A O 1
ATOM 1960 N N . GLY A 1 250 ? -32.214 8.898 2.652 1.00 36.62 250 GLY A N 1
ATOM 1961 C CA . GLY A 1 250 ? -33.021 7.678 2.647 1.00 36.62 250 GLY A CA 1
ATOM 1962 C C . GLY A 1 250 ? -34.342 7.836 1.909 1.00 36.62 250 GLY A C 1
ATOM 1963 O O . GLY A 1 250 ? -34.844 8.982 1.810 1.00 36.62 250 GLY A O 1
#

Foldseek 3Di:
DDDPPFDALVLLLVLQLVLLLPDWAQKKKKKDFPQGWIKIKGFHADPVHRRDTFKIKMWTAAQVRGHPVQHFDPVLVVVCVVLPWDAADPVRNTTMDMFTSPDSVRSSSVSNSVSCCCCPRRVPPGSLSIAMFMDHPPDPDGRDPCSSSSPLHAHDPVVLLVLVVVVCVVVVVADDLPPWDWDDDPFHIKTWDPQQPHGPPDDSPPGTWIWTAGRNGDIDTDDPPDDPVVVVVVVVVVSCVVRVNDDPPD

Sequence (250 aa):
MSIPESPNWAEFAVNLGELLYELPPTAKLVMHAEGNRFVQFSAEQDPQYPDLVTDIYAGLVSNEFVDERWRMSPADHENLVAAGWTPPDDGLPEWNRSVFAGGPEGCTELARQVTTALQTALRVAWPADLVVDGWVDRSDRALTVTGLGLGQGKISESNARAMVHYHLRREQLGGSTKGIKAFRMDTGWVLHYPPGTPAPGEPDDFGDRNFYVSDDHLIERRPLNAVPATFQADFEQRYRTRNGLRPDAG

Secondary structure (DSSP, 8-state):
-PPPPPPPHHHHHHHHHHHHHTPPTTEEEEEEETTTEEEEEEEEEPSS-TT-EEEEEEEE--TTTS-GGGPPPHHHHHHHHHTTPBPP-SS-SSEEEEEE-SSHHHHHHHHHHHHHIIIIIS----GGG-EEEEEETT-SSBP--GGGSSSS-PPPHHHHHHHHHHHHHHTT----STTPEEEEETTEEEEEPPTT-PPTTS-TT----EEEEETTS-EEEPPTTS-HHHHHHHHHHHHHHHTTPPPP--

pLDDT: mean 83.83, std 14.84, range [29.78, 98.0]